Protein AF-T5KGH7-F1 (afdb_monomer)

Mean predicted aligned error: 10.12 Å

Organism: NCBI:txid1333857

pLDDT: mean 82.89, std 10.54, range [47.84, 97.0]

Foldseek 3Di:
DVVVVVVCCVPPCVVPVVVDDPDDDDDDVVQAAVPVPRDGNNHCVVVVVVVVCLVQLQSVLVVVLVVLLVVLLVVLVVVLVVVQVVCVVPAHSVRSLLVLLCVQQHDVLCVVCVPVSSCSSSVVSSVVSSVPPPDDPPSVCVNCVVVVPDDDDDDPVRQQVVLQVVWWFAADPVDHDFLLPAQFKFADDPPDDCVVLPDPDPVRVVCCQQVVWQQAPCVVQPPPKGKIKTFADDPNCSSHVPQDWTKIFIKIWGADDPPDDPSSGDTPDLWDWGGFYDLPPHTTIIITDLSRMDIDGPVSSRPTGTSIGTDDVVRVVVNVSNVCVVPPDPDDDDDDDD

Sequence (338 aa):
MTELQAYLEAKFFIDMPYTRPIAIVPLSKTNYINIGTGHQTAGNLLEDIRTHLSAHPAMSALVQWEAEVYGAASRVLADITSLAAELEATAPFPTLLKRLAVEAVGHANASEDPRTSVQAALLPLLQDHLQNTADASVGWERAFESAVEPAPALSKQQVGLLNTKLHVTKNDDTRPISPLAWGAVNELEMSLDWNEFGLVDEDEYREYVVAKNLKIEWAKYKGNVKIAQIRIGAACDYAQKTSGPVPYVLAALVPVRDGARPHELTPKSTGWISPEVDFGSGIVQLFVEPRFVRVRGETTAAAFKPIGRIKEQLLLELVSAVGHHSSRPGIVRFQATG

Structure (mmCIF, N/CA/C/O backbone):
data_AF-T5KGH7-F1
#
_entry.id   AF-T5KGH7-F1
#
loop_
_atom_site.group_PDB
_atom_site.id
_atom_site.type_symbol
_atom_site.label_atom_id
_atom_site.label_alt_id
_atom_site.label_comp_id
_atom_site.label_asym_id
_atom_site.label_entity_id
_atom_site.label_seq_id
_atom_site.pdbx_PDB_ins_code
_atom_site.Cartn_x
_atom_site.Cartn_y
_atom_site.Cartn_z
_atom_site.occupancy
_atom_site.B_iso_or_equiv
_atom_site.auth_seq_id
_atom_site.auth_comp_id
_atom_site.auth_asym_id
_atom_site.auth_atom_id
_atom_site.pdbx_PDB_model_num
ATOM 1 N N . MET A 1 1 ? -7.398 32.473 26.428 1.00 56.47 1 MET A N 1
ATOM 2 C CA . MET A 1 1 ? -6.898 31.525 25.401 1.00 56.47 1 MET A CA 1
ATOM 3 C C . MET A 1 1 ? -5.515 31.911 24.893 1.00 56.47 1 MET A C 1
ATOM 5 O O . MET A 1 1 ? -4.646 31.052 24.862 1.00 56.47 1 MET A O 1
ATOM 9 N N . THR A 1 2 ? -5.293 33.180 24.549 1.00 68.62 2 THR A N 1
ATOM 10 C CA . THR A 1 2 ? -4.046 33.691 23.957 1.00 68.62 2 THR A CA 1
ATOM 11 C C . THR A 1 2 ? -2.790 33.474 24.805 1.00 68.62 2 THR A C 1
ATOM 13 O O . THR A 1 2 ? -1.760 33.136 24.240 1.00 68.62 2 THR A O 1
ATOM 16 N N . GLU A 1 3 ? -2.852 33.587 26.136 1.00 80.50 3 GLU A N 1
ATOM 17 C CA . GLU A 1 3 ? -1.664 33.418 26.997 1.00 80.50 3 GLU A CA 1
ATOM 18 C C . GLU A 1 3 ? -1.167 31.969 27.095 1.00 80.50 3 GLU A C 1
ATOM 20 O O . GLU A 1 3 ? 0.032 31.731 26.990 1.00 80.50 3 GLU A O 1
ATOM 25 N N . LEU A 1 4 ? -2.070 30.990 27.247 1.00 80.44 4 LEU A N 1
ATOM 26 C CA . LEU A 1 4 ? -1.692 29.570 27.272 1.00 80.44 4 LEU A CA 1
ATOM 27 C C . LEU A 1 4 ? -1.110 29.143 25.925 1.00 80.44 4 LEU A C 1
ATOM 29 O O . LEU A 1 4 ? -0.091 28.462 25.881 1.00 80.44 4 LEU A O 1
ATOM 33 N N . GLN A 1 5 ? -1.748 29.562 24.833 1.00 82.69 5 GLN A N 1
ATOM 34 C CA . GLN A 1 5 ? -1.258 29.273 23.494 1.00 82.69 5 GLN A CA 1
ATOM 35 C C . GLN A 1 5 ? 0.106 29.933 23.262 1.00 82.69 5 GLN A C 1
ATOM 37 O O . GLN A 1 5 ? 1.045 29.243 22.902 1.00 82.69 5 GL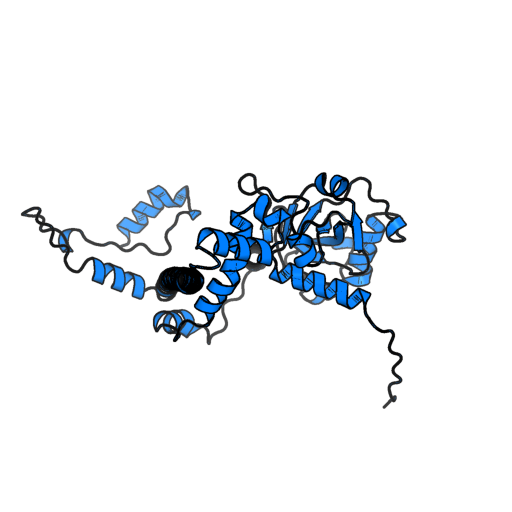N A O 1
ATOM 42 N N . ALA A 1 6 ? 0.268 31.221 23.580 1.00 83.62 6 ALA A N 1
ATOM 43 C CA . ALA A 1 6 ? 1.556 31.908 23.472 1.00 83.62 6 ALA A CA 1
ATOM 44 C C . ALA A 1 6 ? 2.654 31.247 24.325 1.00 83.62 6 ALA A C 1
ATOM 46 O O . ALA A 1 6 ? 3.793 31.131 23.877 1.00 83.62 6 ALA A O 1
ATOM 47 N N . TYR A 1 7 ? 2.313 30.779 25.529 1.00 84.94 7 TYR A N 1
ATOM 48 C CA . TYR A 1 7 ? 3.230 30.031 26.385 1.00 84.94 7 TYR A CA 1
ATOM 49 C C . TYR A 1 7 ? 3.659 28.706 25.745 1.00 84.94 7 TYR A C 1
ATOM 51 O O . TYR A 1 7 ? 4.854 28.415 25.701 1.00 84.94 7 TYR A O 1
ATOM 59 N N . LEU A 1 8 ? 2.710 27.913 25.237 1.00 84.44 8 LEU A N 1
ATOM 60 C CA . LEU A 1 8 ? 3.002 26.628 24.601 1.00 84.44 8 LEU A CA 1
ATOM 61 C C . LEU A 1 8 ? 3.806 26.806 23.305 1.00 84.44 8 LEU A C 1
ATOM 63 O O . LEU A 1 8 ? 4.778 26.083 23.088 1.00 84.44 8 LEU A O 1
ATOM 67 N N . GLU A 1 9 ? 3.480 27.818 22.502 1.00 83.50 9 GLU A N 1
ATOM 68 C CA . GLU A 1 9 ? 4.254 28.201 21.322 1.00 83.50 9 GLU A CA 1
ATOM 69 C C . GLU A 1 9 ? 5.699 28.539 21.693 1.00 83.50 9 GLU A C 1
ATOM 71 O O . GLU A 1 9 ? 6.624 27.951 21.139 1.00 83.50 9 GLU A O 1
ATOM 76 N N . ALA A 1 10 ? 5.900 29.429 22.668 1.00 83.56 10 ALA A N 1
ATOM 77 C CA . ALA A 1 10 ? 7.227 29.898 23.057 1.00 83.56 10 ALA A CA 1
ATOM 78 C C . ALA A 1 10 ? 8.086 28.832 23.758 1.00 83.56 10 ALA A C 1
ATOM 80 O O . ALA A 1 10 ? 9.308 28.964 23.793 1.00 83.56 10 ALA A O 1
ATOM 81 N N . LYS A 1 11 ? 7.466 27.815 24.371 1.00 81.00 11 LYS A N 1
ATOM 82 C CA . LYS A 1 11 ? 8.168 26.820 25.198 1.00 81.00 11 LYS A CA 1
ATOM 83 C C . LYS A 1 11 ? 8.307 25.442 24.568 1.00 81.00 11 LYS A C 1
ATOM 85 O O . LYS A 1 11 ? 9.233 24.735 24.949 1.00 81.00 11 LYS A O 1
ATOM 90 N N . PHE A 1 12 ? 7.408 25.047 23.670 1.00 78.31 12 PHE A N 1
ATOM 91 C CA . PHE A 1 12 ? 7.364 23.675 23.157 1.00 78.31 12 PHE A CA 1
ATOM 92 C C . PHE A 1 12 ? 7.371 23.603 21.631 1.00 78.31 12 PHE A C 1
ATOM 94 O O . PHE A 1 12 ? 8.114 22.804 21.065 1.00 78.31 12 PHE A O 1
ATOM 101 N N . PHE A 1 13 ? 6.569 24.423 20.947 1.00 83.19 13 PHE A N 1
ATOM 102 C CA . PHE A 1 13 ? 6.361 24.233 19.505 1.00 83.19 13 PHE A CA 1
ATOM 103 C C . PHE A 1 13 ? 7.411 24.903 18.612 1.00 83.19 13 PHE A C 1
ATOM 105 O O . PHE A 1 13 ? 7.474 24.564 17.433 1.00 83.19 13 PHE A O 1
ATOM 112 N N . ILE A 1 14 ? 8.250 25.800 19.145 1.00 80.88 14 ILE A N 1
ATOM 113 C CA . ILE A 1 14 ? 9.399 26.350 18.400 1.00 80.88 14 ILE A CA 1
ATOM 114 C C . ILE A 1 14 ? 10.387 25.238 18.027 1.00 80.88 14 ILE A C 1
ATOM 116 O O . ILE A 1 14 ? 10.771 25.128 16.865 1.00 80.88 14 ILE A O 1
ATOM 120 N N . ASP A 1 15 ? 10.752 24.390 18.990 1.00 79.69 15 ASP A N 1
ATOM 121 C CA . ASP A 1 15 ? 11.766 23.348 18.786 1.00 79.69 15 ASP A CA 1
ATOM 122 C C . ASP A 1 15 ? 11.172 22.060 18.195 1.00 79.69 15 ASP A C 1
ATOM 124 O O . ASP A 1 15 ? 11.866 21.287 17.535 1.00 79.69 15 ASP A O 1
ATOM 128 N N . MET A 1 16 ? 9.871 21.824 18.407 1.00 78.31 16 MET A N 1
ATOM 129 C CA . MET A 1 16 ? 9.162 20.634 17.928 1.00 78.31 16 MET A CA 1
ATOM 130 C C . MET A 1 16 ? 7.844 20.994 17.226 1.00 78.31 16 MET A C 1
ATOM 132 O O . MET A 1 16 ? 6.762 20.652 17.705 1.00 78.31 16 MET A O 1
ATOM 136 N N . PRO A 1 17 ? 7.888 21.645 16.053 1.00 75.38 17 PRO A N 1
ATOM 137 C CA . PRO A 1 17 ? 6.679 22.098 15.360 1.00 75.38 17 PRO A CA 1
ATOM 138 C C . PRO A 1 17 ? 5.733 20.951 14.961 1.00 75.38 17 PRO A C 1
ATOM 140 O O . PRO A 1 17 ? 4.529 21.156 14.827 1.00 75.38 17 PRO A O 1
ATOM 143 N N . TYR A 1 18 ? 6.251 19.729 14.811 1.00 77.06 18 TYR A N 1
ATOM 144 C CA . TYR A 1 18 ? 5.478 18.528 14.475 1.00 77.06 18 TYR A CA 1
ATOM 145 C C . TYR A 1 18 ? 4.667 17.950 15.647 1.00 77.06 18 TYR A C 1
ATOM 147 O O . TYR A 1 18 ? 3.835 17.076 15.421 1.00 77.06 18 TYR A O 1
ATOM 155 N N . THR A 1 19 ? 4.891 18.403 16.887 1.00 79.00 19 THR A N 1
ATOM 156 C CA . THR A 1 19 ? 4.093 17.986 18.058 1.00 79.00 19 THR A CA 1
ATOM 157 C C . THR A 1 19 ? 2.932 18.932 18.342 1.00 79.00 19 THR A C 1
ATOM 159 O O . THR A 1 19 ? 2.191 18.734 19.307 1.00 79.00 19 THR A O 1
ATOM 162 N N . ARG A 1 20 ? 2.759 19.965 17.510 1.00 82.50 20 ARG A N 1
ATOM 163 C CA . ARG A 1 20 ? 1.710 20.960 17.689 1.00 82.50 20 ARG A CA 1
ATOM 164 C C . ARG A 1 20 ? 0.325 20.294 17.623 1.00 82.50 20 ARG A C 1
ATOM 166 O O . ARG A 1 20 ? 0.004 19.669 16.611 1.00 82.50 20 ARG A O 1
ATOM 173 N N . PRO A 1 21 ? -0.508 20.430 18.668 1.00 79.62 21 PRO A N 1
ATOM 174 C CA . PRO A 1 21 ? -1.841 19.854 18.684 1.00 79.62 21 PRO A CA 1
ATOM 175 C C . PRO A 1 21 ? -2.760 20.593 17.709 1.00 79.62 21 PRO A C 1
ATOM 177 O O . PRO A 1 21 ? -2.612 21.791 17.466 1.00 79.62 21 PRO A O 1
ATOM 180 N N . ILE A 1 22 ? -3.752 19.869 17.194 1.00 76.75 22 ILE A N 1
ATOM 181 C CA . ILE A 1 22 ? -4.747 20.389 16.244 1.00 76.75 22 ILE A CA 1
ATOM 182 C C . ILE A 1 22 ? -5.616 21.480 16.895 1.00 76.75 22 ILE A C 1
ATOM 184 O O . ILE A 1 22 ? -6.006 22.438 16.230 1.00 76.75 22 ILE A O 1
ATOM 188 N N . ALA A 1 23 ? -5.878 21.367 18.201 1.00 77.88 23 ALA A N 1
ATOM 189 C CA . ALA A 1 23 ? -6.590 22.365 18.990 1.00 77.88 23 ALA A CA 1
ATOM 190 C C . ALA A 1 23 ? -6.045 22.425 20.426 1.00 77.88 23 ALA A C 1
ATOM 192 O O . ALA A 1 23 ? -5.652 21.406 20.996 1.00 77.88 23 ALA A O 1
ATOM 193 N N . ILE A 1 24 ? -6.046 23.623 21.019 1.00 82.06 24 ILE A N 1
ATOM 194 C CA . ILE A 1 24 ? -5.699 23.853 22.429 1.00 82.06 24 ILE A CA 1
ATOM 195 C C . ILE A 1 24 ? -6.937 24.407 23.119 1.00 82.06 24 ILE A C 1
ATOM 197 O O . ILE A 1 24 ? -7.367 25.526 22.839 1.00 82.06 24 ILE A O 1
ATOM 201 N N . VAL A 1 25 ? -7.493 23.625 24.038 1.00 80.31 25 VAL A N 1
ATOM 202 C CA . VAL A 1 25 ? -8.725 23.972 24.745 1.00 80.31 25 VAL A CA 1
ATOM 203 C C . VAL A 1 25 ? -8.440 24.053 26.246 1.00 80.31 25 VAL A C 1
ATOM 205 O O . VAL A 1 25 ? -8.116 23.036 26.860 1.00 80.31 25 VAL A O 1
ATOM 208 N N . PRO A 1 26 ? -8.525 25.245 26.863 1.00 81.94 26 PRO A N 1
ATOM 209 C CA . PRO A 1 26 ? -8.328 25.382 28.298 1.00 81.94 26 PRO A CA 1
ATOM 210 C C . PRO A 1 26 ? -9.594 24.974 29.062 1.00 81.94 26 PRO A C 1
ATOM 212 O O . PRO A 1 26 ? -10.645 25.588 28.899 1.00 81.94 26 PRO A O 1
ATOM 215 N N . LEU A 1 27 ? -9.466 23.991 29.953 1.00 83.25 27 LEU A N 1
ATOM 216 C CA . LEU A 1 27 ? -10.501 23.617 30.920 1.00 83.25 27 LEU A CA 1
ATOM 217 C C . LEU A 1 27 ? -10.096 24.112 32.313 1.00 83.25 27 LEU A C 1
ATOM 219 O O . LEU A 1 27 ? -9.030 23.757 32.823 1.00 83.25 27 LEU A O 1
ATOM 223 N N . SER A 1 28 ? -10.921 24.959 32.935 1.00 82.69 28 SER A N 1
ATOM 224 C CA . SER A 1 28 ? -10.596 25.526 34.248 1.00 82.69 28 SER A CA 1
ATOM 225 C C . SER A 1 28 ? -10.829 24.510 35.361 1.00 82.69 28 SER A C 1
ATOM 227 O O . SER A 1 28 ? -11.947 24.041 35.558 1.00 82.69 28 SER A O 1
ATOM 229 N N . LYS A 1 29 ? -9.799 24.235 36.172 1.00 78.44 29 LYS A N 1
ATOM 230 C CA . LYS A 1 29 ? -9.908 23.346 37.346 1.00 78.44 29 LYS A CA 1
ATOM 231 C C . LYS A 1 29 ? -10.979 23.802 38.341 1.00 78.44 29 LYS A C 1
ATOM 233 O O . LYS A 1 29 ? -11.557 22.967 39.028 1.00 78.44 29 LYS A O 1
ATOM 238 N N . THR A 1 30 ? -11.269 25.103 38.388 1.00 79.50 30 THR A N 1
ATOM 239 C CA . THR A 1 30 ? -12.301 25.697 39.254 1.00 79.50 30 THR A CA 1
ATOM 240 C C . THR A 1 30 ? -13.707 25.175 38.959 1.00 79.50 30 THR A C 1
ATOM 242 O O . THR A 1 30 ? -14.570 25.253 39.824 1.00 79.50 30 THR A O 1
ATOM 245 N N . ASN A 1 31 ? -13.933 24.640 37.755 1.00 77.69 31 ASN A N 1
ATOM 246 C CA . ASN A 1 31 ? -15.229 24.120 37.321 1.00 77.69 31 ASN A CA 1
ATOM 247 C C . ASN A 1 31 ? -15.461 22.666 37.767 1.00 77.69 31 ASN A C 1
ATOM 249 O O . ASN A 1 31 ? -16.585 22.180 37.697 1.00 77.69 31 ASN A O 1
ATOM 253 N N . TYR A 1 32 ? -14.411 21.973 38.225 1.00 81.00 32 TYR A N 1
ATOM 254 C CA . TYR A 1 32 ? -14.445 20.531 38.520 1.00 81.00 32 TYR A CA 1
ATOM 255 C C . TYR A 1 32 ? -13.905 20.186 39.915 1.00 81.00 32 TYR A C 1
ATOM 257 O O . TYR A 1 32 ? -14.057 19.070 40.404 1.00 81.00 32 TYR A O 1
ATOM 265 N N . ILE A 1 33 ? -13.253 21.136 40.583 1.00 77.62 33 ILE A N 1
ATOM 266 C CA . ILE A 1 33 ? -12.712 20.950 41.926 1.00 77.62 33 ILE A CA 1
ATOM 267 C C . ILE A 1 33 ? -13.176 22.115 42.782 1.00 77.62 33 ILE A C 1
ATOM 269 O O . ILE A 1 33 ? -12.928 23.279 42.459 1.00 77.62 33 ILE A O 1
ATOM 273 N N . ASN A 1 34 ? -13.802 21.803 43.914 1.00 73.56 34 ASN A N 1
ATOM 274 C CA . ASN A 1 34 ? -14.082 22.815 44.915 1.00 73.56 34 ASN A CA 1
ATOM 275 C C . ASN A 1 34 ? -12.762 23.213 45.598 1.00 73.56 34 ASN A C 1
ATOM 277 O O . ASN A 1 34 ? -12.230 22.488 46.438 1.00 73.56 34 ASN A O 1
ATOM 281 N N . ILE A 1 35 ? -12.230 24.376 45.226 1.00 71.56 35 ILE A N 1
ATOM 282 C CA . ILE A 1 35 ? -10.899 24.858 45.637 1.00 71.56 35 ILE A CA 1
ATOM 283 C C . ILE A 1 35 ? -10.804 25.066 47.160 1.00 71.56 35 ILE A C 1
ATOM 285 O O . ILE A 1 35 ? -9.722 24.950 47.726 1.00 71.56 35 ILE A O 1
ATOM 289 N N . GLY A 1 36 ? -11.928 25.339 47.833 1.00 71.69 36 GLY A N 1
ATOM 290 C CA . GLY A 1 36 ? -11.969 25.572 49.281 1.00 71.69 36 GLY A CA 1
ATOM 291 C C . GLY A 1 36 ? -11.997 24.298 50.130 1.00 71.69 36 GLY A C 1
ATOM 292 O O . GLY A 1 36 ? -11.613 24.337 51.293 1.00 71.69 36 GLY A O 1
ATOM 293 N N . THR A 1 37 ? -12.439 23.171 49.568 1.00 73.19 37 THR A N 1
ATOM 294 C CA . THR A 1 37 ? -12.609 21.900 50.306 1.00 73.19 37 THR A CA 1
ATOM 295 C C . THR A 1 37 ? -11.778 20.750 49.738 1.00 73.19 37 THR A C 1
ATOM 297 O O . THR A 1 37 ? -11.695 19.692 50.355 1.00 73.19 37 THR A O 1
ATOM 300 N N . GLY A 1 38 ? -11.180 20.923 48.553 1.00 68.19 38 GLY A N 1
ATOM 301 C CA . GLY A 1 38 ? -10.458 19.873 47.830 1.00 68.19 38 GLY A CA 1
ATOM 302 C C . GLY A 1 38 ? -11.356 18.747 47.308 1.00 68.19 38 GLY A C 1
ATOM 303 O O . GLY A 1 38 ? -10.851 17.788 46.724 1.00 68.19 38 GLY A O 1
ATOM 304 N N . HIS A 1 39 ? -12.676 18.842 47.504 1.00 72.69 39 HIS A N 1
ATOM 305 C CA . HIS A 1 39 ? -13.620 17.832 47.050 1.00 72.69 39 HIS A CA 1
ATOM 306 C C . HIS A 1 39 ? -13.735 17.872 45.524 1.00 72.69 39 HIS A C 1
ATOM 308 O O . HIS A 1 39 ? -14.021 18.917 44.929 1.00 72.69 39 HIS A O 1
ATOM 31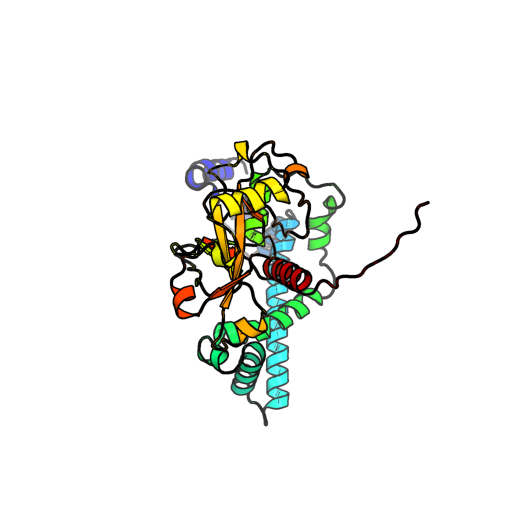4 N N . GLN A 1 40 ? -13.489 16.722 44.896 1.00 67.81 40 GLN A N 1
ATOM 315 C CA . GLN A 1 40 ? -13.665 16.542 43.462 1.00 67.81 40 GLN A CA 1
ATOM 316 C C . G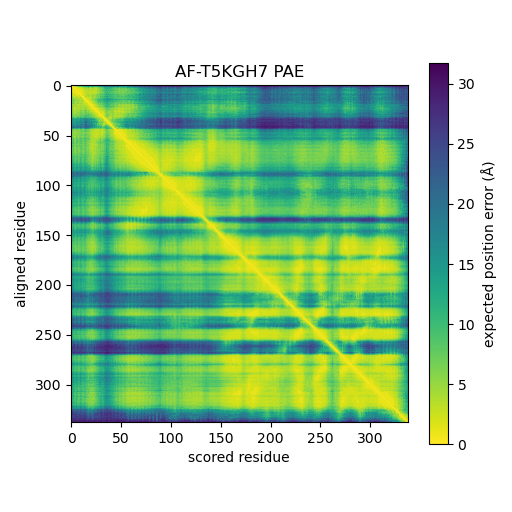LN A 1 40 ? -15.142 16.300 43.186 1.00 67.81 40 GLN A C 1
ATOM 318 O O . GLN A 1 40 ? -15.705 15.280 43.578 1.00 67.81 40 GLN A O 1
ATOM 323 N N . THR A 1 41 ? -15.769 17.221 42.476 1.00 64.06 41 THR A N 1
ATOM 324 C CA . THR A 1 41 ? -17.002 16.921 41.762 1.00 64.06 41 THR A CA 1
ATOM 325 C C . THR A 1 41 ? -16.561 16.556 40.359 1.00 64.06 41 THR A C 1
ATOM 327 O O . THR A 1 41 ? -16.162 17.446 39.615 1.00 64.06 41 THR A O 1
ATOM 330 N N . ALA A 1 42 ? -16.624 15.278 39.967 1.00 58.75 42 ALA A N 1
ATOM 331 C CA . ALA A 1 42 ? -16.347 14.886 38.576 1.00 58.75 42 ALA A CA 1
ATOM 332 C C . ALA A 1 42 ? -17.124 15.762 37.563 1.00 58.75 42 ALA A C 1
ATOM 334 O O . ALA A 1 42 ? -16.668 15.948 36.435 1.00 58.75 42 ALA A O 1
ATOM 335 N N . GLY A 1 43 ? -18.230 16.376 38.016 1.00 63.81 43 GLY A N 1
ATOM 336 C CA . GLY A 1 43 ? -18.902 17.484 37.352 1.00 63.81 43 GLY A CA 1
ATOM 337 C C . GLY A 1 43 ? -19.323 17.100 35.941 1.00 63.81 43 GLY A C 1
ATOM 338 O O . GLY A 1 43 ? -19.468 15.921 35.625 1.00 63.81 43 GLY A O 1
ATOM 339 N N . ASN A 1 44 ? -19.448 18.102 35.079 1.00 73.44 44 ASN A N 1
ATOM 340 C CA . ASN A 1 44 ? -19.729 17.908 33.659 1.00 73.44 44 ASN A CA 1
ATOM 341 C C . ASN A 1 44 ? -18.436 17.796 32.828 1.00 73.44 44 ASN A C 1
ATOM 343 O O . ASN A 1 44 ? -18.465 18.043 31.632 1.00 73.44 44 ASN A O 1
ATOM 347 N N . LEU A 1 45 ? -17.287 17.408 33.411 1.00 81.94 45 LEU A N 1
ATOM 348 C CA . LEU A 1 45 ? -15.998 17.384 32.693 1.00 81.94 45 LEU A CA 1
ATOM 349 C C . LEU A 1 45 ? -16.054 16.538 31.414 1.00 81.94 45 LEU A C 1
ATOM 351 O O . LEU A 1 45 ? -15.551 16.944 30.370 1.00 81.94 45 LEU A O 1
ATOM 355 N N . LEU A 1 46 ? -16.682 15.363 31.490 1.00 81.56 46 LEU A N 1
ATOM 356 C CA . LEU A 1 46 ? -16.858 14.489 30.331 1.00 81.56 46 LEU A CA 1
ATOM 357 C C . LEU A 1 46 ? -17.721 15.152 29.248 1.00 81.56 46 LEU A C 1
ATOM 359 O O . LEU A 1 46 ? -17.458 14.989 28.058 1.00 81.56 46 LEU A O 1
ATOM 363 N N . GLU A 1 47 ? -18.747 15.890 29.656 1.00 83.31 47 GLU A N 1
ATOM 364 C CA . GLU A 1 47 ? -19.655 16.602 28.761 1.00 83.31 47 GLU A CA 1
ATOM 365 C C . GLU A 1 47 ? -18.983 17.829 28.135 1.00 83.31 47 GLU A C 1
ATOM 367 O O . GLU A 1 47 ? -19.118 18.044 26.933 1.00 83.31 47 GLU A O 1
ATOM 372 N N . ASP A 1 48 ? -18.161 18.556 28.890 1.00 85.12 48 ASP A N 1
ATOM 373 C CA . ASP A 1 48 ? -17.354 19.666 28.383 1.00 85.12 48 ASP A CA 1
ATOM 374 C C . ASP A 1 48 ? -16.313 19.169 27.368 1.00 85.12 48 ASP A C 1
ATOM 376 O O . ASP A 1 48 ? -16.176 19.743 26.287 1.00 85.12 48 ASP A O 1
ATOM 380 N N . ILE A 1 49 ? -15.631 18.049 27.647 1.00 84.44 49 ILE A N 1
ATOM 381 C CA . ILE A 1 49 ? -14.711 17.409 26.690 1.00 84.44 49 ILE A CA 1
ATOM 382 C C . ILE A 1 49 ? -15.457 17.012 25.411 1.00 84.44 49 ILE A C 1
ATOM 384 O O . ILE A 1 49 ? -14.999 17.328 24.313 1.00 84.44 49 ILE A O 1
ATOM 388 N N . ARG A 1 50 ? -16.619 16.355 25.530 1.00 81.81 50 ARG A N 1
ATOM 389 C CA . ARG A 1 50 ? -17.449 15.976 24.372 1.00 81.81 50 ARG A CA 1
ATOM 390 C C . ARG A 1 50 ? -17.910 17.194 23.580 1.00 81.81 50 ARG A C 1
ATOM 392 O O . ARG A 1 50 ? -17.846 17.173 22.355 1.00 81.81 50 ARG A O 1
ATOM 399 N N . THR A 1 51 ? -18.306 18.261 24.267 1.00 84.38 51 THR A N 1
ATOM 400 C CA . THR A 1 51 ? -18.718 19.524 23.650 1.00 84.38 51 THR A CA 1
ATOM 401 C C . THR A 1 51 ? -17.571 20.115 22.838 1.00 84.38 51 THR A C 1
ATOM 403 O O . THR A 1 51 ? -17.742 20.418 21.658 1.00 84.38 51 THR A O 1
ATOM 406 N N . HIS A 1 52 ? -16.370 20.188 23.413 1.00 84.50 52 HIS A N 1
ATOM 407 C CA . HIS A 1 52 ? -15.194 20.694 22.710 1.00 84.50 52 HIS A CA 1
ATOM 408 C C . HIS A 1 52 ? -14.746 19.809 21.543 1.00 84.50 52 HIS A C 1
ATOM 410 O O . HIS A 1 52 ? -14.368 20.339 20.501 1.00 84.50 52 HIS A O 1
ATOM 416 N N . LEU A 1 53 ? -14.832 18.482 21.667 1.00 80.31 53 LEU A N 1
ATOM 417 C CA . LEU A 1 53 ? -14.571 17.571 20.547 1.00 80.31 53 LEU A CA 1
ATOM 418 C C . LEU A 1 53 ? -15.595 17.765 19.422 1.00 80.31 53 LEU A C 1
ATOM 420 O O . LEU A 1 53 ? -15.216 17.865 18.258 1.00 80.31 53 LEU A O 1
ATOM 424 N N . SER A 1 54 ? -16.878 17.906 19.764 1.00 79.06 54 SER A N 1
ATOM 425 C CA . SER A 1 54 ? -17.958 18.123 18.793 1.00 79.06 54 SER A CA 1
ATOM 426 C C . SER A 1 54 ? -17.883 19.480 18.079 1.00 79.06 54 SER A C 1
ATOM 428 O O . SER A 1 54 ? -18.417 19.626 16.980 1.00 79.06 54 SER A O 1
ATOM 430 N N . ALA A 1 55 ? -17.184 20.461 18.665 1.00 83.19 55 ALA A N 1
ATOM 431 C CA . ALA A 1 55 ? -16.888 21.744 18.027 1.00 83.19 55 ALA A CA 1
ATOM 432 C C . ALA A 1 55 ? -15.871 21.620 16.875 1.00 83.19 55 ALA A C 1
ATOM 434 O O . ALA A 1 55 ? -15.738 22.543 16.073 1.00 83.19 55 ALA A O 1
ATOM 435 N N . HIS A 1 56 ? -15.184 20.478 16.760 1.00 85.19 56 HIS A N 1
ATOM 436 C CA . HIS A 1 56 ? -14.293 20.142 15.653 1.00 85.19 56 HIS A CA 1
ATOM 437 C C . HIS A 1 56 ? -14.818 18.900 14.914 1.00 85.19 56 HIS A C 1
ATOM 439 O O . HIS A 1 56 ? -14.341 17.791 15.171 1.00 85.19 56 HIS A O 1
ATOM 445 N N . PRO A 1 57 ? -15.770 19.058 13.972 1.00 84.06 57 PRO A N 1
ATOM 446 C CA . PRO A 1 57 ? -16.471 17.937 13.343 1.00 84.06 57 PRO A CA 1
ATOM 447 C C . PRO A 1 57 ? -15.545 16.872 12.744 1.00 84.06 57 PRO A C 1
ATOM 449 O O . PRO A 1 57 ? -15.731 15.690 13.009 1.00 84.06 57 PRO A O 1
ATOM 452 N N . ALA A 1 58 ? -14.486 17.276 12.033 1.00 84.38 58 ALA A N 1
ATOM 453 C CA . ALA A 1 58 ? -13.510 16.345 11.459 1.00 84.38 58 ALA A CA 1
ATOM 454 C C . ALA A 1 58 ? -12.761 15.519 12.523 1.00 84.38 58 ALA A C 1
ATOM 456 O O . ALA A 1 58 ? -12.560 14.322 12.347 1.00 84.38 58 ALA A O 1
ATOM 457 N N . MET A 1 59 ? -12.385 16.130 13.652 1.00 84.25 59 MET A N 1
ATOM 458 C CA . MET A 1 59 ? -11.758 15.398 14.759 1.00 84.25 59 MET A CA 1
ATOM 459 C C . MET A 1 59 ? -12.749 14.458 15.437 1.00 84.25 59 MET A C 1
ATOM 461 O O . MET A 1 59 ? -12.403 13.319 15.735 1.00 84.25 59 MET A O 1
ATOM 465 N N . SER A 1 60 ? -13.985 14.917 15.644 1.00 84.25 60 SER A N 1
ATOM 466 C CA . SER A 1 60 ? -15.054 14.079 16.184 1.00 84.25 60 SER A CA 1
ATOM 467 C C . SER A 1 60 ? -15.315 12.864 15.289 1.00 84.25 60 SER A C 1
ATOM 469 O O . SER A 1 60 ? -15.466 11.765 15.811 1.00 84.25 60 SER A O 1
ATOM 471 N N . ALA A 1 61 ? -15.318 13.040 13.964 1.00 86.69 61 ALA A N 1
ATOM 472 C CA . ALA A 1 61 ? -15.476 11.954 13.002 1.00 86.69 61 ALA A CA 1
ATOM 473 C C . ALA A 1 61 ? -14.308 10.955 13.053 1.00 86.69 61 ALA A C 1
ATOM 475 O O . ALA A 1 61 ? -14.539 9.754 13.017 1.00 86.69 61 ALA A O 1
ATOM 476 N N . LEU A 1 62 ? -13.061 11.413 13.222 1.00 88.06 62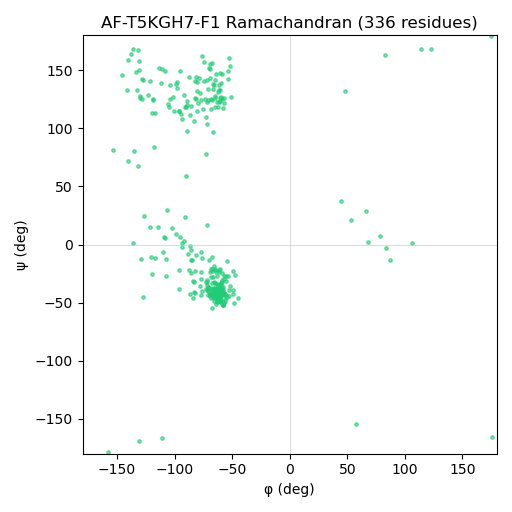 LEU A N 1
ATOM 477 C CA . LEU A 1 62 ? -11.902 10.517 13.354 1.00 88.06 62 LEU A CA 1
ATOM 478 C C . LEU A 1 62 ? -11.888 9.724 14.671 1.00 88.06 62 LEU A C 1
ATOM 480 O O . LEU A 1 62 ? -11.518 8.553 14.673 1.00 88.06 62 LEU A O 1
ATOM 484 N N . VAL A 1 63 ? -12.304 10.328 15.787 1.00 85.62 63 VAL A N 1
ATOM 485 C CA . VAL A 1 63 ? -12.470 9.600 17.062 1.00 85.62 63 VAL A CA 1
ATOM 486 C C . VAL A 1 63 ? -13.609 8.586 16.951 1.00 85.62 63 VAL A C 1
ATOM 488 O O . VAL A 1 63 ? -13.510 7.463 17.441 1.00 85.62 63 VAL A O 1
ATOM 491 N N . GLN A 1 64 ? -14.687 8.966 16.269 1.00 85.75 64 GLN A N 1
ATOM 492 C CA . GLN A 1 64 ? -15.797 8.068 15.991 1.00 85.75 64 GLN A CA 1
ATOM 493 C C . GLN A 1 64 ? -15.364 6.900 15.088 1.00 85.75 64 GLN A C 1
ATOM 495 O O . GLN A 1 64 ? -15.703 5.759 15.382 1.00 85.75 64 GLN A O 1
ATOM 500 N N . TRP A 1 65 ? -14.539 7.156 14.069 1.00 88.81 65 TRP A N 1
ATOM 501 C CA . TRP A 1 65 ? -13.929 6.123 13.230 1.00 88.81 65 TRP A CA 1
ATOM 502 C C . TRP A 1 65 ? -13.112 5.118 14.052 1.00 88.81 65 TRP A C 1
ATOM 504 O O . TRP A 1 65 ? -13.219 3.914 13.844 1.00 88.81 65 TRP A O 1
ATOM 514 N N . GLU A 1 66 ? -12.320 5.585 15.020 1.00 90.94 66 GLU A N 1
ATOM 515 C CA . GLU A 1 66 ? -11.569 4.700 15.920 1.00 90.94 66 GLU A CA 1
ATOM 516 C C . GLU A 1 66 ? -12.508 3.784 16.726 1.00 90.94 66 GLU A C 1
ATOM 518 O O . GLU A 1 66 ? -12.278 2.573 16.816 1.00 90.94 66 GLU A O 1
ATOM 523 N N . ALA A 1 67 ? -13.602 4.336 17.260 1.00 88.75 67 ALA A N 1
ATOM 524 C CA . ALA A 1 67 ? -14.619 3.560 17.966 1.00 88.75 67 ALA A CA 1
ATOM 525 C C . ALA A 1 67 ? -15.334 2.554 17.042 1.00 88.75 67 ALA A C 1
ATOM 527 O O . ALA A 1 67 ? -15.605 1.423 17.452 1.00 88.75 67 ALA A O 1
ATOM 528 N N . GLU A 1 68 ? -15.598 2.931 15.790 1.00 89.69 68 GLU A N 1
ATOM 529 C CA . GLU A 1 68 ? -16.178 2.060 14.762 1.00 89.69 68 GLU A CA 1
ATOM 530 C C . GLU A 1 68 ? -15.237 0.902 14.409 1.00 89.69 68 GLU A C 1
ATOM 532 O O . GLU A 1 68 ? -15.680 -0.246 14.368 1.00 89.69 68 GLU A O 1
ATOM 537 N N . VAL A 1 69 ? -13.934 1.162 14.252 1.00 93.00 69 VAL A N 1
ATOM 538 C CA . VAL A 1 69 ? -12.906 0.125 14.047 1.00 93.00 69 VAL A CA 1
ATOM 539 C C . VAL A 1 69 ? -12.853 -0.838 15.228 1.00 93.00 69 VAL A C 1
ATOM 541 O O . VAL A 1 69 ? -12.815 -2.053 15.025 1.00 93.00 69 VAL A O 1
ATOM 544 N N . TYR A 1 70 ? -12.903 -0.331 16.461 1.00 93.19 70 TYR A N 1
ATOM 545 C CA . TYR A 1 70 ? -12.955 -1.177 17.654 1.00 93.19 70 TYR A CA 1
ATOM 546 C C . TYR A 1 70 ? -14.231 -2.034 17.702 1.00 93.19 70 TYR A C 1
ATOM 548 O O . TYR A 1 70 ? -14.175 -3.231 18.001 1.00 93.19 70 TYR A O 1
ATOM 556 N N . GLY A 1 71 ? -15.383 -1.444 17.375 1.00 92.19 71 GLY A N 1
ATOM 557 C CA . GLY A 1 71 ? -16.659 -2.151 17.295 1.00 92.19 71 GLY A CA 1
ATOM 558 C C . GLY A 1 71 ? -16.655 -3.240 16.221 1.00 92.19 71 GLY A C 1
ATOM 559 O O . GLY A 1 71 ? -17.071 -4.366 16.490 1.00 92.19 71 GLY A O 1
ATOM 560 N N . ALA A 1 72 ? -16.123 -2.942 15.035 1.00 93.62 72 ALA A N 1
ATOM 561 C CA . ALA A 1 72 ? -15.972 -3.901 13.947 1.00 93.62 72 ALA A CA 1
ATOM 562 C C . ALA A 1 72 ? -15.033 -5.052 14.335 1.00 93.62 72 ALA A C 1
ATOM 564 O O . ALA A 1 72 ? -15.384 -6.215 14.159 1.00 93.62 72 ALA A O 1
ATOM 565 N N . ALA A 1 73 ? -13.889 -4.754 14.956 1.00 94.56 73 ALA A N 1
ATOM 566 C CA . ALA A 1 73 ? -12.985 -5.779 15.473 1.00 94.56 73 ALA A CA 1
ATOM 567 C C . ALA A 1 73 ? -13.659 -6.659 16.540 1.00 94.56 73 ALA A C 1
ATOM 569 O O . ALA A 1 73 ? -13.491 -7.877 16.536 1.00 94.56 73 ALA A O 1
ATOM 570 N N . SER A 1 74 ? -14.467 -6.062 17.422 1.00 94.44 74 SER A N 1
ATOM 571 C CA . SER A 1 74 ? -15.231 -6.802 18.433 1.00 94.44 74 SER A CA 1
ATOM 572 C C . SER A 1 74 ? -16.256 -7.747 17.800 1.00 94.44 74 SER A C 1
ATOM 574 O O . SER A 1 74 ? -16.401 -8.877 18.264 1.00 94.44 74 SER A O 1
ATOM 576 N N . ARG A 1 75 ? -16.921 -7.329 16.715 1.00 94.38 75 ARG A N 1
ATOM 577 C CA . ARG A 1 75 ? -17.842 -8.187 15.952 1.00 94.38 75 ARG A CA 1
ATOM 578 C C . ARG A 1 75 ? -17.121 -9.339 15.256 1.00 94.38 75 ARG A C 1
ATOM 580 O O . ARG A 1 75 ? -17.556 -10.471 15.405 1.00 94.38 75 ARG A O 1
ATOM 587 N N . VAL A 1 76 ? -15.966 -9.091 14.630 1.00 94.69 76 VAL A N 1
ATOM 588 C CA . VAL A 1 76 ? -15.120 -10.165 14.067 1.00 94.69 76 VAL A CA 1
ATOM 589 C C . VAL A 1 76 ? -14.782 -11.217 15.130 1.00 94.69 76 VAL A C 1
ATOM 591 O O . VAL A 1 76 ? -14.880 -12.416 14.878 1.00 94.69 76 VAL A O 1
ATOM 594 N N . LEU A 1 77 ? -14.404 -10.792 16.340 1.00 93.25 77 LEU A N 1
ATOM 595 C CA . LEU A 1 77 ? -14.110 -11.721 17.436 1.00 93.25 77 LEU A CA 1
ATOM 596 C C . LEU A 1 77 ? -15.357 -12.477 17.920 1.00 93.25 77 LEU A C 1
ATOM 598 O O . LEU A 1 77 ? -15.262 -13.662 18.245 1.00 93.25 77 LEU A O 1
ATOM 602 N N . ALA A 1 78 ? -16.519 -11.823 17.962 1.00 92.75 78 ALA A N 1
ATOM 603 C CA . ALA A 1 78 ? -17.780 -12.469 18.314 1.00 92.75 78 ALA A CA 1
ATOM 604 C C . ALA A 1 78 ? -18.178 -13.534 17.278 1.00 92.75 78 ALA A C 1
ATOM 606 O O . ALA A 1 78 ? -18.502 -14.654 17.664 1.00 92.75 78 ALA A O 1
ATOM 607 N N . ASP A 1 79 ? -18.053 -13.238 15.983 1.00 91.69 79 ASP A N 1
ATOM 608 C CA . ASP A 1 79 ? -18.364 -14.185 14.905 1.00 91.69 79 ASP A CA 1
ATOM 609 C C . ASP A 1 79 ? -17.478 -15.432 14.987 1.00 91.69 79 ASP A C 1
ATOM 611 O O . ASP A 1 79 ? -17.958 -16.562 14.909 1.00 91.69 79 ASP A O 1
ATOM 615 N N . ILE A 1 80 ? -16.173 -15.248 15.216 1.00 91.69 80 ILE A N 1
ATOM 616 C CA . ILE A 1 80 ? -15.224 -16.366 15.309 1.00 91.69 80 ILE A CA 1
ATOM 617 C C . ILE A 1 80 ? -15.449 -17.187 16.578 1.00 91.69 80 ILE A C 1
ATOM 619 O O . ILE A 1 80 ? -15.319 -18.410 16.541 1.00 91.69 80 ILE A O 1
ATOM 623 N N . THR A 1 81 ? -15.771 -16.551 17.706 1.00 90.38 81 THR A N 1
ATOM 624 C CA . THR A 1 81 ? -16.058 -17.289 18.946 1.00 90.38 81 THR A CA 1
ATOM 625 C C . THR A 1 81 ? -17.391 -18.030 18.863 1.00 90.38 81 THR A C 1
ATOM 627 O O . THR A 1 81 ? -17.448 -19.179 19.297 1.00 90.38 81 THR A O 1
ATOM 630 N N . SER A 1 82 ? -18.414 -17.446 18.226 1.00 91.00 82 SER A N 1
ATOM 631 C CA . SER A 1 82 ? -19.677 -18.128 17.903 1.00 91.00 82 SER A CA 1
ATOM 632 C C . SER A 1 82 ? -19.428 -19.347 17.016 1.00 91.00 82 SER A C 1
ATOM 634 O O . SER A 1 82 ? -19.814 -20.460 17.368 1.00 91.00 82 SER A O 1
ATOM 636 N N . LEU A 1 83 ? -18.681 -19.170 15.922 1.00 89.50 83 LEU A N 1
ATOM 637 C CA . LEU A 1 83 ? -18.334 -20.258 15.011 1.00 89.50 83 LEU A CA 1
ATOM 638 C C . LEU A 1 83 ? -17.533 -21.364 15.713 1.00 89.50 83 LEU A C 1
ATOM 640 O O . LEU A 1 83 ? -17.753 -22.547 15.467 1.00 89.50 83 LEU A O 1
ATOM 644 N N . ALA A 1 84 ? -16.612 -21.007 16.608 1.00 89.12 84 ALA A N 1
ATOM 645 C CA . ALA A 1 84 ? -15.850 -21.990 17.372 1.00 89.12 84 ALA A CA 1
ATOM 646 C C . ALA A 1 84 ? -16.710 -22.772 18.371 1.00 89.12 84 ALA A C 1
ATOM 648 O O . ALA A 1 84 ? -16.424 -23.946 18.591 1.00 89.12 84 ALA A O 1
ATOM 649 N N . ALA A 1 85 ? -17.737 -22.151 18.958 1.00 88.94 85 ALA A N 1
ATOM 650 C CA . ALA A 1 85 ? -18.693 -22.833 19.826 1.00 88.94 85 ALA A CA 1
ATOM 651 C C . ALA A 1 85 ? -19.576 -23.804 19.024 1.00 88.94 85 ALA A C 1
ATOM 653 O O . ALA A 1 85 ? -19.767 -24.950 19.424 1.00 88.94 85 ALA A O 1
ATOM 654 N N . GLU A 1 86 ? -20.051 -23.389 17.847 1.00 90.12 86 GLU A N 1
ATOM 655 C CA . GLU A 1 86 ? -20.816 -24.252 16.935 1.00 90.12 86 GLU A CA 1
ATOM 656 C C . GLU A 1 86 ? -19.994 -25.448 16.437 1.00 90.12 86 GLU A C 1
ATOM 658 O O . GLU A 1 86 ? -20.504 -26.561 16.298 1.00 90.12 86 GLU A O 1
ATOM 663 N N . LEU A 1 87 ? -18.701 -25.230 16.192 1.00 89.06 87 LEU A N 1
ATOM 664 C CA . LEU A 1 87 ? -17.785 -26.246 15.692 1.00 89.06 87 LEU A CA 1
ATOM 665 C C . LEU A 1 87 ? -16.996 -26.955 16.795 1.00 89.06 87 LEU A C 1
ATOM 667 O O . LEU A 1 87 ? -16.131 -27.755 16.450 1.00 89.06 87 LEU A O 1
ATOM 671 N N . GLU A 1 88 ? -17.263 -26.729 18.085 1.00 81.62 88 GLU A N 1
ATOM 672 C CA . GLU A 1 88 ? -16.370 -27.122 19.191 1.00 81.62 88 GLU A CA 1
ATOM 673 C C . GLU A 1 88 ? -15.969 -28.608 19.151 1.00 81.62 88 GLU A C 1
ATOM 675 O O . GLU A 1 88 ? -14.799 -28.951 19.332 1.00 81.62 88 GLU A O 1
ATOM 680 N N . ALA A 1 89 ? -16.910 -29.488 18.797 1.00 75.38 89 ALA A N 1
ATOM 681 C CA . ALA A 1 89 ? -16.674 -30.926 18.663 1.00 75.38 89 ALA A CA 1
ATOM 682 C C . ALA A 1 89 ? -15.742 -31.317 17.492 1.00 75.38 89 ALA A C 1
ATOM 684 O O . ALA A 1 89 ? -15.160 -32.400 17.502 1.00 75.38 89 ALA A O 1
ATOM 685 N N . THR A 1 90 ? -15.604 -30.468 16.470 1.00 75.44 90 THR A N 1
ATOM 686 C CA . THR A 1 90 ? -14.897 -30.767 15.204 1.00 75.44 90 THR A CA 1
ATOM 687 C C . THR A 1 90 ? -13.711 -29.842 14.910 1.00 75.44 90 THR A C 1
ATOM 689 O O . THR A 1 90 ? -12.779 -30.231 14.200 1.00 75.44 90 THR A O 1
ATOM 692 N N . ALA A 1 91 ? -13.717 -28.628 15.456 1.00 79.19 91 ALA A N 1
ATOM 693 C CA . ALA A 1 91 ? -12.672 -27.627 15.324 1.00 79.19 91 ALA A CA 1
ATOM 694 C C . ALA A 1 91 ? -12.679 -26.689 16.549 1.00 79.19 91 ALA A C 1
ATOM 696 O O . ALA A 1 91 ? -13.185 -25.570 16.462 1.00 79.19 91 ALA A O 1
ATOM 697 N N . PRO A 1 92 ? -12.066 -27.104 17.676 1.00 84.44 92 PRO A N 1
ATOM 698 C CA . PRO A 1 92 ? -11.849 -26.225 18.825 1.00 84.44 92 PRO A CA 1
ATOM 699 C C . PRO A 1 92 ? -11.171 -24.915 18.408 1.00 84.44 92 PRO A C 1
ATOM 701 O O . PRO A 1 92 ? -10.401 -24.904 17.445 1.00 84.44 92 PRO A O 1
ATOM 704 N N . PHE A 1 93 ? -11.375 -23.834 19.163 1.00 86.38 93 PHE A N 1
ATOM 705 C CA . PHE A 1 93 ? -10.926 -22.480 18.797 1.00 86.38 93 PHE A CA 1
ATOM 706 C C . PHE A 1 93 ? -9.475 -22.383 18.255 1.00 86.38 93 PHE A C 1
ATOM 708 O O . PHE A 1 93 ? -9.286 -21.803 17.183 1.00 86.38 93 PHE A O 1
ATOM 715 N N . PRO A 1 94 ? -8.441 -23.014 18.862 1.00 88.69 94 PRO A N 1
ATOM 716 C CA . PRO A 1 94 ? -7.083 -22.994 18.300 1.00 88.69 94 PRO A CA 1
ATOM 717 C C . PRO A 1 94 ? -6.967 -23.682 16.930 1.00 88.69 94 PRO A C 1
ATOM 719 O O . PRO A 1 94 ? -6.188 -23.263 16.075 1.00 88.69 94 PRO A O 1
ATOM 722 N N . THR A 1 95 ? -7.752 -24.738 16.709 1.00 88.75 95 THR A N 1
ATOM 723 C CA . THR A 1 95 ? -7.815 -25.459 15.432 1.00 88.75 95 THR A CA 1
ATOM 724 C C . THR A 1 95 ? -8.507 -24.615 14.368 1.00 88.75 95 THR A C 1
ATOM 726 O O . THR A 1 95 ? -8.031 -24.586 13.235 1.00 88.75 95 THR A O 1
ATOM 729 N N . LEU A 1 96 ? -9.579 -23.899 14.720 1.00 89.44 96 LEU A N 1
ATOM 730 C CA . LEU A 1 96 ? -10.249 -22.969 13.811 1.00 89.44 96 LEU A CA 1
ATOM 731 C C . LEU A 1 96 ? -9.301 -21.846 13.368 1.00 89.44 96 LEU A C 1
ATOM 733 O O . LEU A 1 96 ? -9.147 -21.626 12.169 1.00 89.44 96 LEU A O 1
ATOM 737 N N . LEU A 1 97 ? -8.594 -21.204 14.306 1.00 88.94 97 LEU A N 1
ATOM 738 C CA . LEU A 1 97 ? -7.605 -20.169 13.976 1.00 88.94 97 LEU A CA 1
ATOM 739 C C . LEU A 1 97 ? -6.487 -20.699 13.075 1.00 88.94 97 LEU A C 1
ATOM 741 O O . LEU A 1 97 ? -6.099 -20.037 12.114 1.00 88.94 97 LEU A O 1
ATOM 745 N N . LYS A 1 98 ? -5.996 -21.915 13.346 1.00 89.50 98 LYS A N 1
ATOM 746 C CA . LYS A 1 98 ? -5.007 -22.571 12.485 1.00 89.50 98 LYS A CA 1
ATOM 747 C C . LYS A 1 98 ? -5.556 -22.808 11.078 1.00 89.50 98 LYS A C 1
ATOM 749 O O . LYS A 1 98 ? -4.833 -22.566 10.120 1.00 89.50 98 LYS A O 1
ATOM 754 N N . ARG A 1 99 ? -6.806 -23.266 10.942 1.00 89.56 99 ARG A N 1
ATOM 755 C CA . ARG A 1 99 ? -7.449 -23.461 9.632 1.00 89.56 99 ARG A CA 1
ATOM 756 C C . ARG A 1 99 ? -7.576 -22.140 8.882 1.00 89.56 99 ARG A C 1
ATOM 758 O O . ARG A 1 99 ? -7.136 -22.077 7.748 1.00 89.56 99 ARG A O 1
ATOM 765 N N . LEU A 1 100 ? -8.066 -21.081 9.526 1.00 89.19 100 LEU A N 1
ATOM 766 C CA . LEU A 1 100 ? -8.164 -19.752 8.911 1.00 89.19 100 LEU A CA 1
ATOM 767 C C . LEU A 1 100 ? -6.805 -19.251 8.403 1.00 89.19 100 LEU A C 1
ATOM 769 O O . LEU A 1 100 ? -6.701 -18.817 7.261 1.00 89.19 100 LEU A O 1
ATOM 773 N N . ALA A 1 101 ? -5.753 -19.370 9.217 1.00 87.88 101 ALA A N 1
ATOM 774 C CA . ALA A 1 101 ? -4.401 -18.988 8.817 1.00 87.88 101 ALA A CA 1
ATOM 775 C C . ALA A 1 101 ? -3.883 -19.824 7.633 1.00 87.88 101 ALA A C 1
ATOM 777 O O . ALA A 1 101 ? -3.327 -19.280 6.684 1.00 87.88 101 ALA A O 1
ATOM 778 N N . VAL A 1 102 ? -4.071 -21.146 7.680 1.00 87.81 102 VAL A N 1
ATOM 779 C CA . VAL A 1 102 ? -3.625 -22.062 6.621 1.00 87.81 102 VAL A CA 1
ATOM 780 C C . VAL A 1 102 ? -4.392 -21.836 5.322 1.00 87.81 102 VAL A C 1
ATOM 782 O O . VAL A 1 102 ? -3.775 -21.863 4.268 1.00 87.81 102 VAL A O 1
ATOM 785 N N . GLU A 1 103 ? -5.695 -21.586 5.363 1.00 87.56 103 GLU A N 1
ATOM 786 C CA . GLU A 1 103 ? -6.475 -21.326 4.148 1.00 87.56 103 GLU A CA 1
ATOM 787 C C . GLU A 1 103 ? -6.163 -19.947 3.551 1.00 87.56 103 GLU A C 1
ATOM 789 O O . GLU A 1 103 ? -6.164 -19.787 2.333 1.00 87.56 103 GLU A O 1
ATOM 794 N N . ALA A 1 104 ? -5.830 -18.952 4.381 1.00 83.75 104 ALA A N 1
ATOM 795 C CA . ALA A 1 104 ? -5.501 -17.612 3.902 1.00 83.75 104 ALA A CA 1
ATOM 796 C C . ALA A 1 104 ? -4.146 -17.535 3.176 1.00 83.75 104 ALA A C 1
ATOM 798 O O . ALA A 1 104 ? -4.010 -16.775 2.218 1.00 83.75 104 ALA A O 1
ATOM 799 N N . VAL A 1 105 ? -3.132 -18.287 3.629 1.00 79.31 105 VAL A N 1
ATOM 800 C CA . VAL A 1 105 ? -1.753 -18.167 3.104 1.00 79.31 105 VAL A CA 1
ATOM 801 C C . VAL A 1 105 ? -1.043 -19.503 2.826 1.00 79.31 105 VAL A C 1
ATOM 803 O O . VAL A 1 105 ? 0.112 -19.540 2.413 1.00 79.31 105 VAL A O 1
ATOM 806 N N . GLY A 1 106 ? -1.693 -20.639 3.040 1.00 80.56 106 GLY A N 1
ATOM 807 C CA . GLY A 1 106 ? -1.087 -21.966 2.921 1.00 80.56 106 GLY A CA 1
ATOM 808 C C . GLY A 1 106 ? -0.309 -22.420 4.165 1.00 80.56 106 GLY A C 1
ATOM 809 O O . GLY A 1 106 ? 0.081 -21.640 5.037 1.00 80.56 106 GLY A O 1
ATOM 810 N N . HIS A 1 107 ? -0.053 -23.731 4.240 1.00 80.31 107 HIS A N 1
ATOM 811 C CA . HIS A 1 107 ? 0.549 -24.383 5.411 1.00 80.31 107 HIS A CA 1
ATOM 812 C C . HIS A 1 107 ? 1.952 -23.875 5.774 1.00 80.31 107 HIS A C 1
ATOM 814 O O . HIS A 1 107 ? 2.238 -23.696 6.958 1.00 80.31 107 HIS A O 1
ATOM 820 N N . ALA A 1 108 ? 2.816 -23.656 4.779 1.00 73.44 108 ALA A N 1
ATOM 821 C CA . ALA A 1 108 ? 4.189 -23.205 5.007 1.00 73.44 108 ALA A CA 1
ATOM 822 C C . ALA A 1 108 ? 4.211 -21.820 5.678 1.00 73.44 108 ALA A C 1
ATOM 824 O O . ALA A 1 108 ? 4.839 -21.638 6.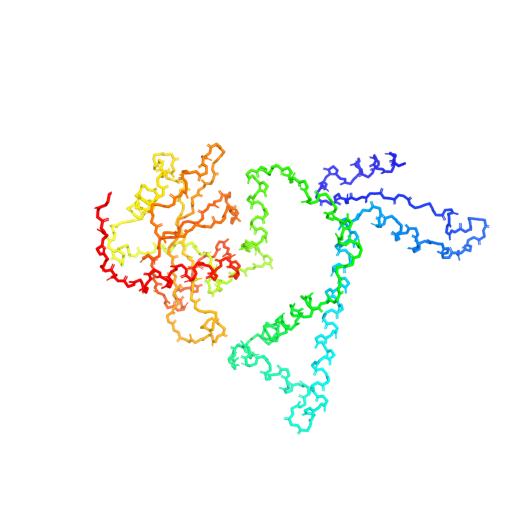721 1.00 73.44 108 ALA A O 1
ATOM 825 N N . ASN A 1 109 ? 3.428 -20.877 5.154 1.00 71.50 109 ASN A N 1
ATOM 826 C CA . ASN A 1 109 ? 3.401 -19.485 5.617 1.00 71.50 109 ASN A CA 1
ATOM 827 C C . ASN A 1 109 ? 2.730 -19.323 6.970 1.00 71.50 109 ASN A C 1
ATOM 829 O O . ASN A 1 109 ? 3.248 -18.605 7.825 1.00 71.50 109 ASN A O 1
ATOM 833 N N . ALA A 1 110 ? 1.651 -20.076 7.195 1.00 82.25 110 ALA A N 1
ATOM 834 C CA . ALA A 1 110 ? 0.987 -20.133 8.488 1.00 82.25 110 ALA A CA 1
ATOM 835 C C . ALA A 1 110 ? 1.930 -20.573 9.619 1.00 82.25 110 ALA A C 1
ATOM 837 O O . ALA A 1 110 ? 1.732 -20.168 10.763 1.00 82.25 110 ALA A O 1
ATOM 838 N N . SER A 1 111 ? 2.946 -21.391 9.316 1.00 83.00 111 SER A N 1
ATOM 839 C CA . SER A 1 111 ? 3.925 -21.853 10.306 1.00 83.00 111 SER A CA 1
ATOM 840 C C . SER A 1 111 ? 5.081 -20.877 10.548 1.00 83.00 111 SER A C 1
ATOM 842 O O . SER A 1 111 ? 5.583 -20.809 11.667 1.00 83.00 111 SER A O 1
ATOM 844 N N . GLU A 1 112 ? 5.483 -20.114 9.531 1.00 82.69 112 GLU A N 1
ATOM 845 C CA . GLU A 1 112 ? 6.625 -19.195 9.603 1.00 82.69 112 GLU A CA 1
ATOM 846 C C . GLU A 1 112 ? 6.250 -17.844 10.223 1.00 82.69 112 GLU A C 1
ATOM 848 O O . GLU A 1 112 ? 6.990 -17.321 11.054 1.00 82.69 112 GLU A O 1
ATOM 853 N N . ASP A 1 113 ? 5.079 -17.304 9.867 1.00 81.94 113 ASP A N 1
ATOM 854 C CA . ASP A 1 113 ? 4.531 -16.088 10.474 1.00 81.94 113 ASP A CA 1
ATOM 855 C C . ASP A 1 113 ? 3.035 -16.266 10.793 1.00 81.94 113 ASP A C 1
ATOM 857 O O . ASP A 1 113 ? 2.157 -15.806 10.049 1.00 81.94 113 ASP A O 1
ATOM 861 N N . PRO A 1 114 ? 2.712 -16.932 11.918 1.00 85.31 114 PRO A N 1
ATOM 862 C CA . PRO A 1 114 ? 1.329 -17.183 12.315 1.00 85.31 114 PRO A CA 1
ATOM 863 C C . PRO A 1 114 ? 0.516 -15.898 12.499 1.00 85.31 114 PRO A C 1
ATOM 865 O O . PRO A 1 114 ? -0.685 -15.881 12.231 1.00 85.31 114 PRO A O 1
ATOM 868 N N . ARG A 1 115 ? 1.158 -14.807 12.938 1.00 86.62 115 ARG A N 1
ATOM 869 C CA . ARG A 1 115 ? 0.482 -13.530 13.188 1.00 86.62 115 ARG A CA 1
ATOM 870 C C . ARG A 1 115 ? -0.014 -12.925 11.882 1.00 86.62 115 ARG A C 1
ATOM 872 O O . ARG A 1 115 ? -1.204 -12.635 11.776 1.00 86.62 115 ARG A O 1
ATOM 879 N N . THR A 1 116 ? 0.875 -12.743 10.908 1.00 83.44 116 THR A N 1
ATOM 880 C CA . THR A 1 116 ? 0.509 -12.176 9.601 1.00 83.44 116 THR A CA 1
ATOM 881 C C . THR A 1 116 ? -0.508 -13.068 8.889 1.00 83.44 116 THR A C 1
ATOM 883 O O . THR A 1 116 ? -1.452 -12.572 8.279 1.00 83.44 116 THR A O 1
ATOM 886 N N . SER A 1 117 ? -0.378 -14.385 9.046 1.00 86.69 117 SER A N 1
ATOM 887 C CA . SER A 1 117 ? -1.279 -15.376 8.448 1.00 86.69 117 SER A CA 1
ATOM 888 C C . SER A 1 117 ? -2.706 -15.295 8.989 1.00 86.69 117 SER A C 1
ATOM 890 O O . SER A 1 117 ? -3.664 -15.282 8.221 1.00 86.69 117 SER A O 1
ATOM 892 N N . VAL A 1 118 ? -2.872 -15.180 10.312 1.00 89.38 118 VAL A N 1
ATOM 893 C CA . VAL A 1 118 ? -4.194 -14.946 10.912 1.00 89.38 118 VAL A CA 1
ATOM 894 C C . VAL A 1 118 ? -4.735 -13.582 10.482 1.00 89.38 118 VAL A C 1
ATOM 896 O O . VAL A 1 118 ? -5.900 -13.481 10.115 1.00 89.38 118 VAL A O 1
ATOM 899 N N . GLN A 1 119 ? -3.904 -12.534 10.463 1.00 89.56 119 GLN A N 1
ATOM 900 C CA . GLN A 1 119 ? -4.338 -11.207 10.013 1.00 89.56 119 GLN A CA 1
ATOM 901 C C . GLN A 1 119 ? -4.870 -11.218 8.575 1.00 89.56 119 GLN A C 1
ATOM 903 O O . GLN A 1 119 ? -5.884 -10.575 8.317 1.00 89.56 119 GLN A O 1
ATOM 908 N N . ALA A 1 120 ? -4.256 -11.980 7.667 1.00 86.25 120 ALA A N 1
ATOM 909 C CA . ALA A 1 120 ? -4.739 -12.133 6.295 1.00 86.25 120 ALA A CA 1
ATOM 910 C C . ALA A 1 120 ? -6.166 -12.712 6.226 1.00 86.25 120 ALA A C 1
ATOM 912 O O . ALA A 1 120 ? -6.941 -12.313 5.363 1.00 86.25 120 ALA A O 1
ATOM 913 N N . ALA A 1 121 ? -6.536 -13.594 7.162 1.00 89.75 121 ALA A N 1
ATOM 914 C CA . ALA A 1 121 ? -7.894 -14.128 7.268 1.00 89.75 121 ALA A CA 1
ATOM 915 C C . ALA A 1 121 ? -8.882 -13.148 7.932 1.00 89.75 121 ALA A C 1
ATOM 917 O O . ALA A 1 121 ? -10.054 -13.107 7.567 1.00 89.75 121 ALA A O 1
ATOM 918 N N . LEU A 1 122 ? -8.426 -12.364 8.918 1.00 92.62 122 LEU A N 1
ATOM 919 C CA . LEU A 1 122 ? -9.290 -11.472 9.705 1.00 92.62 122 LEU A CA 1
ATOM 920 C C . LEU A 1 122 ? -9.567 -10.123 9.037 1.00 92.62 122 LEU A C 1
ATOM 922 O O . LEU A 1 122 ? -10.634 -9.552 9.245 1.00 92.62 122 LEU A O 1
ATOM 926 N N . LEU A 1 123 ? -8.615 -9.590 8.268 1.00 92.06 123 LEU A N 1
ATOM 927 C CA . LEU A 1 123 ? -8.743 -8.272 7.640 1.00 92.06 123 LEU A CA 1
ATOM 928 C C . LEU A 1 123 ? -9.957 -8.159 6.702 1.00 92.06 123 LEU A C 1
ATOM 930 O O . LEU A 1 123 ? -10.651 -7.148 6.806 1.00 92.06 123 LEU A O 1
ATOM 934 N N . PRO A 1 124 ? -10.282 -9.159 5.855 1.00 91.00 124 PRO A N 1
ATOM 935 C CA . PRO A 1 124 ? -11.496 -9.119 5.042 1.00 91.00 124 PRO A CA 1
ATOM 936 C C . PRO A 1 124 ? -12.777 -9.044 5.879 1.00 91.00 124 PRO A C 1
ATOM 938 O O . PRO A 1 124 ? -13.673 -8.276 5.549 1.00 91.00 124 PRO A O 1
ATOM 941 N N . LEU A 1 125 ? -12.845 -9.782 6.994 1.00 92.19 125 LEU A N 1
ATOM 942 C CA . LEU A 1 125 ? -13.994 -9.744 7.907 1.00 92.19 125 LEU A CA 1
ATOM 943 C C . LEU A 1 125 ? -14.112 -8.380 8.594 1.00 92.19 125 LEU A C 1
ATOM 945 O O . LEU A 1 125 ? -15.201 -7.828 8.709 1.00 92.19 125 LEU A O 1
ATOM 949 N N . LEU A 1 126 ? -12.983 -7.812 9.028 1.00 94.69 126 LEU A N 1
ATOM 950 C CA . LEU A 1 126 ? -12.947 -6.471 9.609 1.00 94.69 126 LEU A CA 1
ATOM 951 C C . LEU A 1 126 ? -13.423 -5.422 8.601 1.00 94.69 126 LEU A C 1
ATOM 953 O O . LEU A 1 126 ? -14.200 -4.540 8.957 1.00 94.69 126 LEU A O 1
ATOM 957 N N . GLN A 1 127 ? -12.953 -5.519 7.358 1.00 92.44 127 GLN A N 1
ATOM 958 C CA . GLN A 1 127 ? -13.356 -4.623 6.284 1.00 92.44 127 GLN A CA 1
ATOM 959 C C . GLN A 1 127 ? -14.857 -4.733 6.004 1.00 92.44 127 GLN A C 1
ATOM 961 O O . GLN A 1 127 ? -15.509 -3.700 5.888 1.00 92.44 127 GLN A O 1
ATOM 966 N N . ASP A 1 128 ? -15.403 -5.947 5.948 1.00 92.44 128 ASP A N 1
ATOM 967 C CA . ASP A 1 128 ? -16.837 -6.168 5.762 1.00 92.44 128 ASP A CA 1
ATOM 968 C C . ASP A 1 128 ? -17.655 -5.533 6.898 1.00 92.44 128 ASP A C 1
ATOM 970 O O . ASP A 1 128 ? -18.540 -4.716 6.652 1.00 92.44 128 ASP A O 1
ATOM 974 N N . HIS A 1 129 ? -17.278 -5.781 8.158 1.00 92.38 129 HIS A N 1
ATOM 975 C CA . HIS A 1 129 ? -17.935 -5.165 9.316 1.00 92.38 129 HIS A CA 1
ATOM 976 C C . HIS A 1 129 ? -17.846 -3.639 9.328 1.00 92.38 129 HIS A C 1
ATOM 978 O O . HIS A 1 129 ? -18.769 -2.985 9.812 1.00 92.38 129 HIS A O 1
ATOM 984 N N . LEU A 1 130 ? -16.745 -3.065 8.841 1.00 90.06 130 LEU A N 1
ATOM 985 C CA . LEU A 1 130 ? -16.587 -1.617 8.696 1.00 90.06 130 LEU A CA 1
ATOM 986 C C . LEU A 1 130 ? -17.495 -1.059 7.596 1.00 90.06 130 LEU A C 1
ATOM 988 O O . LEU A 1 130 ? -18.128 -0.029 7.797 1.00 90.06 130 LEU A O 1
ATOM 992 N N . GLN A 1 131 ? -17.582 -1.743 6.454 1.00 87.19 131 GLN A N 1
ATOM 993 C CA . GLN A 1 131 ? -18.403 -1.323 5.315 1.00 87.19 131 GLN A CA 1
ATOM 994 C C . GLN A 1 131 ? -19.905 -1.483 5.576 1.00 87.19 131 GLN A C 1
ATOM 996 O O . GLN A 1 131 ? -20.695 -0.694 5.066 1.00 87.19 131 GLN A O 1
ATOM 1001 N N . ASN A 1 132 ? -20.284 -2.467 6.392 1.00 83.75 132 ASN A N 1
ATOM 1002 C CA . ASN A 1 132 ? -21.673 -2.804 6.702 1.00 83.75 132 ASN A CA 1
ATOM 1003 C C . ASN A 1 132 ? -22.133 -2.285 8.076 1.00 83.75 132 ASN A C 1
ATOM 1005 O O . ASN A 1 132 ? -23.167 -2.718 8.590 1.00 83.75 132 ASN A O 1
ATOM 1009 N N . THR A 1 133 ? -21.387 -1.369 8.704 1.00 75.75 133 THR A N 1
ATOM 1010 C CA . THR A 1 133 ? -21.880 -0.691 9.911 1.00 75.75 133 THR A CA 1
ATOM 1011 C C . THR A 1 133 ? -23.042 0.228 9.522 1.00 75.75 133 THR A C 1
ATOM 1013 O O . THR A 1 133 ? -22.904 1.053 8.623 1.00 75.75 133 THR A O 1
ATOM 1016 N N . ALA A 1 134 ? -24.197 0.055 10.171 1.00 64.38 134 ALA A N 1
ATOM 1017 C CA . ALA A 1 134 ? -25.402 0.829 9.881 1.00 64.38 134 ALA A CA 1
ATOM 1018 C C . ALA A 1 134 ? -25.197 2.337 10.118 1.00 64.38 134 ALA A C 1
ATOM 1020 O O . ALA A 1 134 ? -24.640 2.715 11.146 1.00 64.38 134 ALA A O 1
ATOM 1021 N N . ASP A 1 135 ? -25.716 3.122 9.166 1.00 60.22 135 ASP A N 1
ATOM 1022 C CA . ASP A 1 135 ? -25.801 4.584 9.048 1.00 60.22 135 ASP A CA 1
ATOM 1023 C C . ASP A 1 135 ? -24.526 5.403 9.310 1.00 60.22 135 ASP A C 1
ATOM 1025 O O . ASP A 1 135 ? -23.840 5.285 10.326 1.00 60.22 135 ASP A O 1
ATOM 1029 N N . ALA A 1 136 ? -24.248 6.335 8.391 1.00 59.91 136 ALA A N 1
ATOM 1030 C CA . ALA A 1 136 ? -23.264 7.379 8.628 1.00 59.91 136 ALA A CA 1
ATOM 1031 C C . ALA A 1 136 ? -23.681 8.152 9.883 1.00 59.91 136 ALA A C 1
ATOM 1033 O O . ALA A 1 136 ? -24.752 8.756 9.937 1.00 59.91 136 ALA A O 1
ATOM 1034 N N . SER A 1 137 ? -22.849 8.110 10.922 1.00 67.06 137 SER A N 1
ATOM 1035 C CA . SER A 1 137 ? -23.132 8.878 12.128 1.00 67.06 137 SER A CA 1
ATOM 1036 C C . SER A 1 137 ? -23.239 10.370 11.781 1.00 67.06 137 SER A C 1
ATOM 1038 O O . SER A 1 137 ? -22.507 10.876 10.929 1.00 67.06 137 SER A O 1
ATOM 1040 N N . VAL A 1 138 ? -24.106 11.103 12.488 1.00 69.94 138 VAL A N 1
ATOM 1041 C CA . VAL A 1 138 ? -24.283 12.569 12.365 1.00 69.94 138 VAL A CA 1
ATOM 1042 C C . VAL A 1 138 ? -22.940 13.329 12.385 1.00 69.94 138 VAL A C 1
ATOM 1044 O O . VAL A 1 138 ? -22.818 14.421 11.836 1.00 69.94 138 VAL A O 1
ATOM 1047 N N . GLY A 1 139 ? -21.902 12.757 13.007 1.00 75.06 139 GLY A N 1
ATOM 1048 C CA . GLY A 1 139 ? -20.549 13.312 13.015 1.00 75.06 139 GLY A CA 1
ATOM 1049 C C . GLY A 1 139 ? -19.876 13.348 11.638 1.00 75.06 139 GLY A C 1
ATOM 1050 O O . GLY A 1 139 ? -19.219 14.339 11.326 1.00 75.06 139 GLY A O 1
ATOM 1051 N N . TRP A 1 140 ? -20.056 12.315 10.809 1.00 82.81 140 TRP A N 1
ATOM 1052 C CA . TRP A 1 140 ? -19.500 12.260 9.454 1.00 82.81 140 TRP A CA 1
ATOM 1053 C C . TRP A 1 140 ? -20.178 13.265 8.525 1.00 82.81 140 TRP A C 1
ATOM 1055 O O . TRP A 1 140 ? -19.487 13.999 7.826 1.00 82.81 140 TRP A O 1
ATOM 1065 N N . GLU A 1 141 ? -21.506 13.370 8.569 1.00 84.50 141 GLU A N 1
ATOM 1066 C CA . GLU A 1 141 ? -22.245 14.359 7.774 1.00 84.50 141 GLU A CA 1
ATOM 1067 C C . GLU A 1 141 ? -21.755 15.777 8.083 1.00 84.50 141 GLU A C 1
ATOM 1069 O O . GLU A 1 141 ? -21.329 16.495 7.182 1.00 84.50 141 GLU A O 1
ATOM 1074 N N . ARG A 1 142 ? -21.678 16.132 9.373 1.00 83.19 142 ARG A N 1
ATOM 1075 C CA . ARG A 1 142 ? -21.183 17.441 9.828 1.00 83.19 142 ARG A CA 1
ATOM 1076 C C . ARG A 1 142 ? -19.723 17.702 9.461 1.00 83.19 142 ARG A C 1
ATOM 1078 O O . ARG A 1 142 ? -19.350 18.842 9.199 1.00 83.19 142 ARG A O 1
ATOM 1085 N N . ALA A 1 143 ? -18.873 16.674 9.461 1.00 84.56 143 ALA A N 1
ATOM 1086 C CA . ALA A 1 143 ? -17.466 16.806 9.079 1.00 84.56 143 ALA A CA 1
ATOM 1087 C C . ALA A 1 143 ? -17.275 17.112 7.589 1.00 84.56 143 ALA A C 1
ATOM 1089 O O . ALA A 1 143 ? -16.291 17.758 7.227 1.00 84.56 143 ALA A O 1
ATOM 1090 N N . PHE A 1 144 ? -18.213 16.671 6.750 1.00 82.38 144 PHE A N 1
ATOM 1091 C CA . PHE A 1 144 ? -18.159 16.796 5.297 1.00 82.38 144 PHE A CA 1
ATOM 1092 C C . PHE A 1 144 ? -19.257 17.710 4.728 1.00 82.38 144 PHE A C 1
ATOM 1094 O O . PHE A 1 144 ? -19.443 17.739 3.515 1.00 82.38 144 PHE A O 1
ATOM 1101 N N . GLU A 1 145 ? -19.933 18.520 5.554 1.00 81.25 145 GLU A N 1
ATOM 1102 C CA . GLU A 1 145 ? -20.930 19.513 5.109 1.00 81.25 145 GLU A CA 1
ATOM 1103 C C . GLU A 1 145 ? -20.384 20.435 4.002 1.00 81.25 145 GLU A C 1
ATOM 1105 O O . GLU A 1 145 ? -21.100 20.792 3.069 1.00 81.25 145 GLU A O 1
ATOM 1110 N N . SER A 1 146 ? -19.094 20.781 4.062 1.00 72.31 146 SER A N 1
ATOM 1111 C CA . SER A 1 146 ? -18.416 21.611 3.060 1.00 72.31 146 SER A CA 1
ATOM 1112 C C . SER A 1 146 ? -17.842 20.836 1.871 1.00 72.31 146 SER A C 1
ATOM 1114 O O . SER A 1 146 ? -17.297 21.459 0.965 1.00 72.31 146 SER A O 1
ATOM 1116 N N . ALA A 1 147 ? -17.963 19.505 1.825 1.00 74.19 147 ALA A N 1
ATOM 1117 C CA . ALA A 1 147 ? -17.447 18.687 0.721 1.00 74.19 147 ALA A CA 1
ATOM 1118 C C . ALA A 1 147 ? -18.195 18.914 -0.605 1.00 74.19 147 ALA A C 1
ATOM 1120 O O . ALA A 1 147 ? -17.746 18.456 -1.653 1.00 74.19 147 ALA A O 1
ATOM 1121 N N . VAL A 1 148 ? -19.328 19.624 -0.560 1.00 74.06 148 VAL A N 1
ATOM 1122 C CA . VAL A 1 148 ? -20.045 20.110 -1.747 1.00 74.06 148 VAL A CA 1
ATOM 1123 C C . VAL A 1 148 ? -19.226 21.177 -2.487 1.00 74.06 148 VAL A C 1
ATOM 1125 O O . VAL A 1 148 ? -19.329 21.298 -3.706 1.00 74.06 148 VAL A O 1
ATOM 1128 N N . GLU A 1 149 ? -18.378 21.916 -1.768 1.00 81.44 149 GLU A N 1
ATOM 1129 C CA . GLU A 1 149 ? -17.481 22.912 -2.345 1.00 81.44 149 GLU A CA 1
ATOM 1130 C C . GLU A 1 149 ? -16.148 22.274 -2.775 1.00 81.44 149 GLU A C 1
ATOM 1132 O O . GLU A 1 149 ? -15.621 21.392 -2.086 1.00 81.44 149 GLU A O 1
ATOM 1137 N N . PRO A 1 150 ? -15.537 22.726 -3.886 1.00 80.19 150 PRO A N 1
ATOM 1138 C CA . PRO A 1 150 ? -14.228 22.240 -4.297 1.00 80.19 150 PRO A CA 1
ATOM 1139 C C . PRO A 1 150 ? -13.176 22.529 -3.222 1.00 80.19 150 PRO A C 1
ATOM 1141 O O . PRO A 1 150 ? -12.974 23.677 -2.818 1.00 80.19 150 PRO A O 1
ATOM 1144 N N . ALA A 1 151 ? -12.455 21.492 -2.795 1.00 83.56 151 ALA A N 1
ATOM 1145 C CA . ALA A 1 151 ? -11.323 21.670 -1.899 1.00 83.56 151 ALA A CA 1
ATOM 1146 C C . ALA A 1 151 ? -10.245 22.566 -2.552 1.00 83.56 151 ALA A C 1
ATOM 1148 O O . ALA A 1 151 ? -10.048 22.506 -3.773 1.00 83.56 151 ALA A O 1
ATOM 1149 N N . PRO A 1 152 ? -9.504 23.370 -1.764 1.00 86.94 152 PRO A N 1
ATOM 1150 C CA . PRO A 1 152 ? -8.390 24.153 -2.278 1.00 86.94 152 PRO A CA 1
ATOM 1151 C C . PRO A 1 152 ? -7.377 23.282 -3.024 1.00 86.94 152 PRO A C 1
ATOM 1153 O O . PRO A 1 152 ? -7.073 22.161 -2.609 1.00 86.94 152 PRO A O 1
ATOM 1156 N N . ALA A 1 153 ? -6.818 23.820 -4.108 1.00 86.69 153 ALA A N 1
ATOM 1157 C CA . ALA A 1 153 ? -5.790 23.125 -4.866 1.00 86.69 153 ALA A CA 1
ATOM 1158 C C . ALA A 1 153 ? -4.566 22.837 -3.984 1.00 86.69 153 ALA A C 1
ATOM 1160 O O . ALA A 1 153 ? -4.052 23.716 -3.290 1.00 86.69 153 ALA A O 1
ATOM 1161 N N . LEU A 1 154 ? -4.086 21.597 -4.043 1.00 87.62 154 LEU A N 1
ATOM 1162 C CA . LEU A 1 154 ? -2.883 21.168 -3.344 1.00 87.62 154 LEU A CA 1
ATOM 1163 C C . LEU A 1 154 ? -1.633 21.559 -4.136 1.00 87.62 154 LEU A C 1
ATOM 1165 O O . LEU A 1 154 ? -1.606 21.481 -5.366 1.00 87.62 154 LEU A O 1
ATOM 1169 N N . SER A 1 155 ? -0.565 21.921 -3.427 1.00 86.62 155 SER A N 1
ATOM 1170 C CA . SER A 1 155 ? 0.756 22.044 -4.039 1.00 86.62 155 SER A CA 1
ATOM 1171 C C . SER A 1 155 ? 1.280 20.672 -4.475 1.00 86.62 155 SER A C 1
ATOM 1173 O O . SER A 1 155 ? 0.924 19.641 -3.900 1.00 86.62 155 SER A O 1
ATOM 1175 N N . LYS A 1 156 ? 2.197 20.647 -5.448 1.00 81.88 156 LYS A N 1
ATOM 1176 C CA . LYS A 1 156 ? 2.918 19.431 -5.878 1.00 81.88 156 LYS A CA 1
ATOM 1177 C C . LYS A 1 156 ? 3.516 18.663 -4.696 1.00 81.88 156 LYS A C 1
ATOM 1179 O O . LYS A 1 156 ? 3.391 17.446 -4.600 1.00 81.88 156 LYS A O 1
ATOM 1184 N N . GLN A 1 157 ? 4.106 19.389 -3.747 1.00 85.81 157 GLN A N 1
ATOM 1185 C CA . GLN A 1 157 ? 4.675 18.795 -2.543 1.00 85.81 157 GLN A CA 1
ATOM 1186 C C . GLN A 1 157 ? 3.612 18.120 -1.664 1.00 85.81 157 GLN A C 1
ATOM 1188 O O . GLN A 1 157 ? 3.843 17.024 -1.152 1.00 85.81 157 GLN A O 1
ATOM 1193 N N . GLN A 1 158 ? 2.444 18.748 -1.504 1.00 88.81 158 GLN A N 1
ATOM 1194 C CA . GLN A 1 158 ? 1.329 18.180 -0.743 1.00 88.81 158 GLN A CA 1
ATOM 1195 C C . GLN A 1 158 ? 0.745 16.942 -1.434 1.00 88.81 158 GLN A C 1
ATOM 1197 O O . GLN A 1 158 ? 0.509 15.937 -0.766 1.00 88.81 158 GLN A O 1
ATOM 1202 N N . VAL A 1 159 ? 0.581 16.981 -2.761 1.00 89.62 159 VAL A N 1
ATOM 1203 C CA . VAL A 1 159 ? 0.144 15.827 -3.566 1.00 89.62 159 VAL A CA 1
ATOM 1204 C C . VAL A 1 159 ? 1.106 14.655 -3.389 1.00 89.62 159 VAL A C 1
ATOM 1206 O O . VAL A 1 159 ? 0.681 13.564 -3.006 1.00 89.62 159 VAL A O 1
ATOM 1209 N N . GLY A 1 160 ? 2.409 14.892 -3.577 1.00 88.31 160 GLY A N 1
ATOM 1210 C CA . GLY A 1 160 ? 3.438 13.872 -3.388 1.00 88.31 160 GLY A CA 1
ATOM 1211 C C . GLY A 1 160 ? 3.424 13.279 -1.979 1.00 88.31 160 GLY A C 1
ATOM 1212 O O . GLY A 1 160 ? 3.514 12.062 -1.819 1.00 88.31 160 GLY A O 1
ATOM 1213 N N . LEU A 1 161 ? 3.246 14.107 -0.944 1.00 90.50 161 LEU A N 1
ATOM 1214 C CA . LEU A 1 161 ? 3.164 13.645 0.442 1.00 90.50 161 LEU A CA 1
ATOM 1215 C C . LEU A 1 161 ? 1.953 12.730 0.678 1.00 90.50 161 LEU A C 1
ATOM 1217 O O . LEU A 1 161 ? 2.117 11.646 1.242 1.00 90.50 161 LEU A O 1
ATOM 1221 N N . LEU A 1 162 ? 0.760 13.147 0.247 1.00 92.81 162 LEU A N 1
ATOM 1222 C CA . LEU A 1 162 ? -0.476 12.384 0.441 1.00 92.81 162 LEU A CA 1
ATOM 1223 C C . LEU A 1 162 ? -0.426 11.047 -0.299 1.00 92.81 162 LEU A C 1
ATOM 1225 O O . LEU A 1 162 ? -0.599 9.995 0.318 1.00 92.81 162 LEU A O 1
ATOM 1229 N N . ASN A 1 163 ? -0.083 11.070 -1.585 1.00 94.62 163 ASN A N 1
ATOM 1230 C CA . ASN A 1 163 ? 0.062 9.863 -2.396 1.00 94.62 163 ASN A CA 1
ATOM 1231 C C . ASN A 1 163 ? 1.103 8.904 -1.810 1.00 94.62 163 ASN A C 1
ATOM 1233 O O . ASN A 1 163 ? 0.876 7.697 -1.756 1.00 94.62 163 ASN A O 1
ATOM 1237 N N . THR A 1 164 ? 2.230 9.426 -1.314 1.00 94.31 164 THR A N 1
ATOM 1238 C CA . THR A 1 164 ? 3.251 8.603 -0.652 1.00 94.31 164 THR A CA 1
ATOM 1239 C C . THR A 1 164 ? 2.679 7.897 0.572 1.00 94.31 164 THR A C 1
ATOM 1241 O O . THR A 1 164 ? 2.887 6.699 0.738 1.00 94.31 164 THR A O 1
ATOM 1244 N N . LYS A 1 165 ? 1.923 8.605 1.422 1.00 92.19 165 LYS A N 1
ATOM 1245 C CA . LYS A 1 165 ? 1.287 8.000 2.603 1.00 92.19 165 LYS A CA 1
ATOM 1246 C C . LYS A 1 165 ? 0.252 6.945 2.218 1.00 92.19 165 LYS A C 1
ATOM 1248 O O . LYS A 1 165 ? 0.178 5.914 2.890 1.00 92.19 165 LYS A O 1
ATOM 1253 N N . LEU A 1 166 ? -0.501 7.161 1.143 1.00 93.00 166 LEU A N 1
ATOM 1254 C CA . LEU A 1 166 ? -1.549 6.247 0.690 1.00 93.00 166 LEU A CA 1
ATOM 1255 C C . LEU A 1 166 ? -1.000 5.006 -0.014 1.00 93.00 166 LEU A C 1
ATOM 1257 O O . LEU A 1 166 ? -1.481 3.909 0.257 1.00 93.00 166 LEU A O 1
ATOM 1261 N N . HIS A 1 167 ? 0.036 5.148 -0.842 1.00 95.31 167 HIS A N 1
ATOM 1262 C CA . HIS A 1 167 ? 0.428 4.113 -1.804 1.00 95.31 167 HIS A CA 1
ATOM 1263 C C . HIS A 1 167 ? 1.822 3.520 -1.595 1.00 95.31 167 HIS A C 1
ATOM 1265 O O . HIS A 1 167 ? 2.124 2.490 -2.194 1.00 95.31 167 HIS A O 1
ATOM 1271 N N . VAL A 1 168 ? 2.668 4.112 -0.747 1.00 94.75 168 VAL A N 1
ATOM 1272 C CA . VAL A 1 168 ? 4.060 3.672 -0.578 1.00 94.75 168 VAL A CA 1
ATOM 1273 C C . VAL A 1 168 ? 4.404 3.436 0.893 1.00 94.75 168 VAL A C 1
ATOM 1275 O O . VAL A 1 168 ? 3.974 4.149 1.800 1.00 94.75 168 VAL A O 1
ATOM 1278 N N . THR A 1 169 ? 5.206 2.407 1.145 1.00 93.31 169 THR A N 1
ATOM 1279 C CA . THR A 1 169 ? 5.978 2.257 2.381 1.00 93.31 169 THR A CA 1
ATOM 1280 C C . THR A 1 169 ? 7.431 2.589 2.061 1.00 93.31 169 THR A C 1
ATOM 1282 O O . THR A 1 169 ? 8.040 1.935 1.214 1.00 93.31 169 THR A O 1
ATOM 1285 N N . LYS A 1 170 ? 7.979 3.622 2.708 1.00 91.44 170 LYS A N 1
ATOM 1286 C CA . LYS A 1 170 ? 9.407 3.950 2.613 1.00 91.44 170 LYS A CA 1
ATOM 1287 C C . LYS A 1 170 ? 10.211 2.909 3.383 1.00 91.44 170 LYS A C 1
ATOM 1289 O O . LYS A 1 170 ? 9.758 2.465 4.436 1.00 91.44 170 LYS A O 1
ATOM 1294 N N . ASN A 1 171 ? 11.371 2.533 2.853 1.00 88.31 171 ASN A N 1
ATOM 1295 C CA . ASN A 1 171 ? 12.309 1.713 3.605 1.00 88.31 171 ASN A CA 1
ATOM 1296 C C . ASN A 1 171 ? 12.938 2.591 4.700 1.00 88.31 171 ASN A C 1
ATOM 1298 O O . ASN A 1 171 ? 13.474 3.655 4.390 1.00 88.31 171 ASN A O 1
ATOM 1302 N N . ASP A 1 172 ? 12.811 2.194 5.963 1.00 83.38 172 ASP A N 1
ATOM 1303 C CA . ASP A 1 172 ? 13.380 2.903 7.112 1.00 83.38 172 ASP A CA 1
ATOM 1304 C C . ASP A 1 172 ? 13.934 1.894 8.135 1.00 83.38 172 ASP A C 1
ATOM 1306 O O . ASP A 1 172 ? 13.530 0.730 8.138 1.00 83.38 172 ASP A O 1
ATOM 1310 N N . ASP A 1 173 ? 14.857 2.328 9.001 1.00 77.94 173 ASP A N 1
ATOM 1311 C CA . ASP A 1 173 ? 15.538 1.441 9.964 1.00 77.94 173 ASP A CA 1
ATOM 1312 C C . ASP A 1 173 ? 14.571 0.767 10.954 1.00 77.94 173 ASP A C 1
ATOM 1314 O O . ASP A 1 173 ? 14.888 -0.265 11.542 1.00 77.94 173 ASP A O 1
ATOM 1318 N N . THR A 1 174 ? 13.376 1.336 11.141 1.00 76.88 174 THR A N 1
ATOM 1319 C CA . THR A 1 174 ? 12.359 0.804 12.059 1.00 76.88 174 THR A CA 1
ATOM 1320 C C . THR A 1 174 ? 11.444 -0.228 11.405 1.00 76.88 174 THR A C 1
ATOM 1322 O O . THR A 1 174 ? 10.826 -1.036 12.098 1.00 76.88 174 THR A O 1
ATOM 1325 N N . ARG A 1 175 ? 11.334 -0.209 10.074 1.00 74.31 175 ARG A N 1
ATOM 1326 C CA . ARG A 1 175 ? 10.483 -1.086 9.263 1.00 74.31 175 ARG A CA 1
ATOM 1327 C C . ARG A 1 175 ? 11.237 -1.475 7.990 1.00 74.31 175 ARG A C 1
ATOM 1329 O O . ARG A 1 175 ? 10.877 -1.011 6.902 1.00 74.31 175 ARG A O 1
ATOM 1336 N N . PRO A 1 176 ? 12.266 -2.331 8.113 1.00 86.38 176 PRO A N 1
ATOM 1337 C CA . PRO A 1 176 ? 13.010 -2.797 6.958 1.00 86.38 176 PRO A CA 1
ATOM 1338 C C . PRO A 1 176 ? 12.081 -3.561 6.015 1.00 86.38 176 PRO A C 1
ATOM 1340 O O . PRO A 1 176 ? 11.294 -4.417 6.424 1.00 86.38 176 PRO A O 1
ATOM 1343 N N . ILE A 1 177 ? 12.171 -3.241 4.730 1.00 91.25 177 ILE A N 1
ATOM 1344 C CA . ILE A 1 177 ? 11.408 -3.910 3.681 1.00 91.25 177 ILE A CA 1
ATOM 1345 C C . ILE A 1 177 ? 12.247 -5.066 3.149 1.00 91.25 177 ILE A C 1
ATOM 1347 O O . ILE A 1 177 ? 13.399 -4.875 2.775 1.00 91.25 177 ILE A O 1
ATOM 1351 N N . SER A 1 178 ? 11.669 -6.267 3.085 1.00 91.06 178 SER A N 1
ATOM 1352 C CA . SER A 1 178 ? 12.325 -7.390 2.410 1.00 91.06 178 SER A CA 1
ATOM 1353 C C . SER A 1 178 ? 12.432 -7.111 0.901 1.00 91.06 178 SER A C 1
ATOM 1355 O O . SER A 1 178 ? 11.433 -6.699 0.302 1.00 91.06 178 S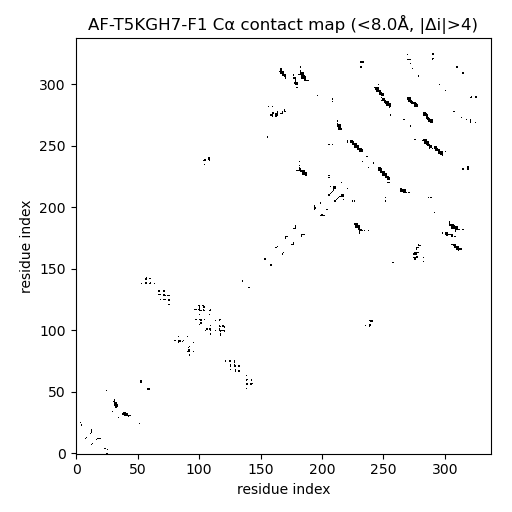ER A O 1
ATOM 1357 N N . PRO A 1 179 ? 13.572 -7.398 0.246 1.00 92.06 179 PRO A N 1
ATOM 1358 C CA . PRO A 1 179 ? 13.706 -7.301 -1.215 1.00 92.06 179 PRO A CA 1
ATOM 1359 C C . PRO A 1 179 ? 12.719 -8.203 -1.976 1.00 92.06 179 PRO A C 1
ATOM 1361 O O . PRO A 1 179 ? 12.340 -7.929 -3.121 1.00 92.06 179 PRO A O 1
ATOM 1364 N N . LEU A 1 180 ? 12.279 -9.270 -1.303 1.00 90.69 180 LEU A N 1
ATOM 1365 C CA . LEU A 1 180 ? 11.277 -10.228 -1.754 1.00 90.69 180 LEU A CA 1
ATOM 1366 C C . LEU A 1 180 ? 9.856 -9.847 -1.320 1.00 90.69 180 LEU A C 1
ATOM 1368 O O . LEU A 1 180 ? 8.932 -10.606 -1.579 1.00 90.69 180 LEU A O 1
ATOM 1372 N N . ALA A 1 181 ? 9.614 -8.712 -0.659 1.00 90.25 181 ALA A N 1
ATOM 1373 C CA . ALA A 1 181 ? 8.250 -8.311 -0.309 1.00 90.25 181 ALA A CA 1
ATOM 1374 C C . ALA A 1 181 ? 7.429 -8.024 -1.576 1.00 90.25 181 ALA A C 1
ATOM 1376 O O . ALA A 1 181 ? 7.939 -7.483 -2.554 1.00 90.25 181 ALA A O 1
ATOM 1377 N N . TRP A 1 182 ? 6.149 -8.399 -1.593 1.00 90.38 182 TRP A N 1
ATOM 1378 C CA . TRP A 1 182 ? 5.287 -8.124 -2.749 1.00 90.38 182 TRP A CA 1
ATOM 1379 C C . TRP A 1 182 ? 5.112 -6.610 -2.922 1.00 90.38 182 TRP A C 1
ATOM 1381 O O . TRP A 1 182 ? 4.835 -5.897 -1.952 1.00 90.38 182 TRP A O 1
ATOM 1391 N N . GLY A 1 183 ? 5.384 -6.116 -4.134 1.00 94.69 183 GLY A N 1
ATOM 1392 C CA . GLY A 1 183 ? 5.479 -4.687 -4.432 1.00 94.69 183 GLY A CA 1
ATOM 1393 C C . GLY A 1 183 ? 6.787 -4.026 -4.010 1.00 94.69 183 GLY A C 1
ATOM 1394 O O . GLY A 1 183 ? 6.871 -2.800 -4.076 1.00 94.69 183 GLY A O 1
ATOM 1395 N N . ALA A 1 184 ? 7.795 -4.779 -3.549 1.00 96.25 184 ALA A N 1
ATOM 1396 C CA . ALA A 1 184 ? 9.107 -4.221 -3.234 1.00 96.25 184 ALA A CA 1
ATOM 1397 C C . ALA A 1 184 ? 9.679 -3.525 -4.469 1.00 96.25 184 ALA A C 1
ATOM 1399 O O . ALA A 1 184 ? 9.783 -4.116 -5.545 1.00 96.25 184 ALA A O 1
ATOM 1400 N N . VAL A 1 185 ? 10.046 -2.262 -4.292 1.00 97.00 185 VAL A N 1
ATOM 1401 C CA . VAL A 1 185 ? 10.778 -1.481 -5.277 1.00 97.00 185 VAL A CA 1
ATOM 1402 C C . VAL A 1 185 ? 12.236 -1.576 -4.882 1.00 97.00 185 VAL A C 1
ATOM 1404 O O . VAL A 1 185 ? 12.622 -1.116 -3.806 1.00 97.00 185 VAL A O 1
ATOM 1407 N N . ASN A 1 186 ? 13.032 -2.200 -5.736 1.00 96.38 186 ASN A N 1
ATOM 1408 C CA . ASN A 1 186 ? 14.447 -2.423 -5.509 1.00 96.38 186 ASN A CA 1
ATOM 1409 C C . ASN A 1 186 ? 15.281 -1.572 -6.461 1.00 96.38 186 ASN A C 1
ATOM 1411 O O . ASN A 1 186 ? 14.860 -1.285 -7.585 1.00 96.38 186 ASN A O 1
ATOM 1415 N N . GLU A 1 187 ? 16.483 -1.211 -6.023 1.00 95.31 187 GLU A N 1
ATOM 1416 C CA . GLU A 1 187 ? 17.519 -0.717 -6.923 1.00 95.31 187 GLU A CA 1
ATOM 1417 C C . GLU A 1 187 ? 17.740 -1.723 -8.059 1.00 95.31 187 GLU A C 1
ATOM 1419 O O . GLU A 1 187 ? 17.537 -2.938 -7.902 1.00 95.31 187 GLU A O 1
ATOM 1424 N N . LEU A 1 188 ? 18.114 -1.194 -9.222 1.00 93.06 188 LEU A N 1
ATOM 1425 C CA . LEU A 1 188 ? 18.451 -2.016 -10.368 1.00 93.06 188 LEU A CA 1
ATOM 1426 C C . LEU A 1 188 ? 19.621 -2.944 -10.022 1.00 93.06 188 LEU A C 1
ATOM 1428 O O . LEU A 1 188 ? 20.582 -2.545 -9.365 1.00 93.06 188 LEU A O 1
ATOM 1432 N N . GLU A 1 189 ? 19.535 -4.190 -10.475 1.00 91.06 189 GLU A N 1
ATOM 1433 C CA . GLU A 1 189 ? 20.628 -5.148 -10.353 1.00 91.06 189 GLU A CA 1
ATOM 1434 C C . GLU A 1 189 ? 21.885 -4.615 -11.059 1.00 91.06 189 GLU A C 1
ATOM 1436 O O . GLU A 1 189 ? 21.843 -4.308 -12.249 1.00 91.06 189 GLU A O 1
ATOM 1441 N N . MET A 1 190 ? 23.010 -4.540 -10.339 1.00 84.25 190 MET A N 1
ATOM 1442 C CA . MET A 1 190 ? 24.262 -3.976 -10.869 1.00 84.25 190 MET A CA 1
ATOM 1443 C C . MET A 1 190 ? 24.781 -4.699 -12.120 1.00 84.25 190 MET A C 1
ATOM 1445 O O . MET A 1 190 ? 25.434 -4.085 -12.955 1.00 84.25 190 MET A O 1
ATOM 1449 N N . SER A 1 191 ? 24.513 -5.999 -12.236 1.00 85.25 191 SER A N 1
ATOM 1450 C CA . SER A 1 191 ? 24.959 -6.869 -13.327 1.00 85.25 191 SER A CA 1
ATOM 1451 C C . SER A 1 191 ? 23.828 -7.238 -14.292 1.00 85.25 191 SER A C 1
ATOM 1453 O O . SER A 1 191 ? 23.834 -8.337 -14.844 1.00 85.25 191 SER A O 1
ATOM 1455 N N . LEU A 1 192 ? 22.824 -6.370 -14.463 1.00 89.00 192 LEU A N 1
ATOM 1456 C CA . LEU A 1 192 ? 21.762 -6.596 -15.444 1.00 89.00 192 LEU A CA 1
ATOM 1457 C C . LEU A 1 192 ? 22.346 -6.677 -16.867 1.00 89.00 192 LEU A C 1
ATOM 1459 O O . LEU A 1 192 ? 22.969 -5.729 -17.343 1.00 89.00 192 LEU A O 1
ATOM 1463 N N . ASP A 1 193 ? 22.083 -7.789 -17.556 1.00 90.75 193 ASP A N 1
ATOM 1464 C CA . ASP A 1 193 ? 22.331 -7.926 -18.990 1.00 90.75 193 ASP A CA 1
ATOM 1465 C C . ASP A 1 193 ? 21.163 -7.323 -19.782 1.00 90.75 193 ASP A C 1
ATOM 1467 O O . ASP A 1 193 ? 20.070 -7.887 -19.851 1.00 90.75 193 ASP A O 1
ATOM 1471 N N . TRP A 1 194 ? 21.389 -6.157 -20.383 1.00 90.69 194 TRP A N 1
ATOM 1472 C CA . TRP A 1 194 ? 20.382 -5.444 -21.172 1.00 90.69 194 TRP A CA 1
ATOM 1473 C C . TRP A 1 194 ? 19.972 -6.187 -22.451 1.00 90.69 194 TRP A C 1
ATOM 1475 O O . TRP A 1 194 ? 18.861 -5.968 -22.949 1.00 90.69 194 TRP A O 1
ATOM 1485 N N . ASN A 1 195 ? 20.784 -7.144 -22.920 1.00 90.00 195 ASN A N 1
ATOM 1486 C CA . ASN A 1 195 ? 20.425 -7.992 -24.054 1.00 90.00 195 ASN A CA 1
ATOM 1487 C C . ASN A 1 195 ? 19.208 -8.879 -23.750 1.00 90.00 195 ASN A C 1
ATOM 1489 O O . ASN A 1 195 ? 18.491 -9.235 -24.686 1.00 90.00 195 ASN A O 1
ATOM 1493 N N . GLU A 1 196 ? 18.907 -9.168 -22.470 1.00 88.88 196 GLU A N 1
ATOM 1494 C CA . GLU A 1 196 ? 17.659 -9.841 -22.054 1.00 88.88 196 GLU A CA 1
ATOM 1495 C C . GLU A 1 196 ? 16.412 -9.112 -22.587 1.00 88.88 196 GLU A C 1
ATOM 1497 O O . GLU A 1 196 ? 15.373 -9.730 -22.817 1.00 88.88 196 GLU A O 1
ATOM 1502 N N . PHE A 1 197 ? 16.524 -7.802 -22.817 1.00 88.81 197 PHE A N 1
ATOM 1503 C CA . PHE A 1 197 ? 15.456 -6.944 -23.319 1.00 88.81 197 PHE A CA 1
ATOM 1504 C C . PHE A 1 197 ? 15.666 -6.477 -24.765 1.00 88.81 197 PHE A C 1
ATOM 1506 O O . PHE A 1 197 ? 14.896 -5.649 -25.255 1.00 88.81 197 PHE A O 1
ATOM 1513 N N . GLY A 1 198 ? 16.699 -6.980 -25.447 1.00 88.19 198 GLY A N 1
ATOM 1514 C CA . GLY A 1 198 ? 17.093 -6.507 -26.774 1.00 88.19 198 GLY A CA 1
ATOM 1515 C C . GLY A 1 198 ? 17.604 -5.063 -26.782 1.00 88.19 198 GLY A C 1
ATOM 1516 O O . GLY A 1 198 ? 17.428 -4.375 -27.785 1.00 88.19 198 GLY A O 1
ATOM 1517 N N . LEU A 1 199 ? 18.184 -4.605 -25.667 1.00 89.94 199 LEU A N 1
ATOM 1518 C CA . LEU A 1 199 ? 18.789 -3.282 -25.516 1.00 89.94 199 LEU A CA 1
ATOM 1519 C C . LEU A 1 199 ? 20.302 -3.407 -25.320 1.00 89.94 199 LEU A C 1
ATOM 1521 O O . LEU A 1 199 ? 20.786 -4.396 -24.774 1.00 89.94 199 LEU A O 1
ATOM 1525 N N . VAL A 1 200 ? 21.040 -2.385 -25.739 1.00 89.19 200 VAL A N 1
ATOM 1526 C CA . VAL A 1 200 ? 22.497 -2.310 -25.596 1.00 89.19 200 VAL A CA 1
ATOM 1527 C C . VAL A 1 200 ? 22.887 -1.959 -24.161 1.00 89.19 200 VAL A C 1
ATOM 1529 O O . VAL A 1 200 ? 23.803 -2.565 -23.607 1.00 89.19 200 VAL A O 1
ATOM 1532 N N . ASP A 1 201 ? 22.198 -0.992 -23.550 1.00 89.31 201 ASP A N 1
ATOM 1533 C CA . ASP A 1 201 ? 22.515 -0.493 -22.213 1.00 89.31 201 ASP A CA 1
ATOM 1534 C C . ASP A 1 201 ? 21.323 0.193 -21.507 1.00 89.31 201 ASP A C 1
ATOM 1536 O O . ASP A 1 201 ? 20.197 0.267 -22.012 1.00 89.31 201 ASP A O 1
ATOM 1540 N N . GLU A 1 202 ? 21.583 0.696 -20.294 1.00 87.88 202 GLU A N 1
ATOM 1541 C CA . GLU A 1 202 ? 20.604 1.418 -19.476 1.00 87.88 202 GLU A CA 1
ATOM 1542 C C . GLU A 1 202 ? 20.168 2.747 -20.103 1.00 87.88 202 GLU A C 1
ATOM 1544 O O . GLU A 1 202 ? 19.021 3.170 -19.926 1.00 87.88 202 GLU A O 1
ATOM 1549 N N . ASP A 1 203 ? 21.060 3.428 -20.820 1.00 86.31 203 ASP A N 1
ATOM 1550 C CA . ASP A 1 203 ? 20.744 4.714 -21.429 1.00 86.31 203 ASP A CA 1
ATOM 1551 C C . ASP A 1 203 ? 19.787 4.533 -22.613 1.00 86.31 203 ASP A C 1
ATOM 1553 O O . ASP A 1 203 ? 18.862 5.337 -22.761 1.00 86.31 203 ASP A O 1
ATOM 1557 N N . GLU A 1 204 ? 19.905 3.439 -23.372 1.00 86.75 204 GLU A N 1
ATOM 1558 C CA . GLU A 1 204 ? 18.927 3.064 -24.393 1.00 86.75 204 GLU A CA 1
ATOM 1559 C C . GLU A 1 204 ? 17.549 2.779 -23.777 1.00 86.75 204 GLU A C 1
ATOM 1561 O O . GLU A 1 204 ? 16.532 3.251 -24.295 1.00 86.75 204 GLU A O 1
ATOM 1566 N N . TYR A 1 205 ? 17.489 2.087 -22.630 1.00 86.56 205 TYR A N 1
ATOM 1567 C CA . TYR A 1 205 ? 16.231 1.892 -21.897 1.00 86.56 205 TYR A CA 1
ATOM 1568 C C . TYR A 1 205 ? 15.624 3.223 -21.444 1.00 86.56 205 TYR A C 1
ATOM 1570 O O . TYR A 1 205 ? 14.433 3.478 -21.655 1.00 86.56 205 TYR A O 1
ATOM 1578 N N . ARG A 1 206 ? 16.434 4.097 -20.838 1.00 84.00 206 ARG A N 1
ATOM 1579 C CA . ARG A 1 206 ? 15.988 5.417 -20.374 1.00 84.00 206 ARG A CA 1
ATOM 1580 C C . ARG A 1 206 ? 15.476 6.261 -21.536 1.00 84.00 206 ARG A C 1
ATOM 1582 O O . ARG A 1 206 ? 14.405 6.851 -21.421 1.00 84.00 206 ARG A O 1
ATOM 1589 N N . GLU A 1 207 ? 16.185 6.293 -22.660 1.00 79.38 207 GLU A N 1
ATOM 1590 C CA . GLU A 1 207 ? 15.742 7.000 -23.861 1.00 79.38 207 GLU A CA 1
ATOM 1591 C C . GLU A 1 207 ? 14.442 6.399 -24.412 1.00 79.38 207 GLU A C 1
ATOM 1593 O O . GLU A 1 207 ? 13.504 7.129 -24.743 1.00 79.38 207 GLU A O 1
ATOM 1598 N N . TYR A 1 208 ? 14.335 5.071 -24.457 1.00 77.81 208 TYR A N 1
ATOM 1599 C CA . TYR A 1 208 ? 13.129 4.383 -24.905 1.00 77.81 208 TYR A CA 1
ATOM 1600 C C . TYR A 1 208 ? 11.905 4.768 -24.063 1.00 77.81 208 TYR A C 1
ATOM 1602 O O . TYR A 1 208 ? 10.875 5.206 -24.585 1.00 77.81 208 TYR A O 1
ATOM 1610 N N . VAL A 1 209 ? 12.031 4.654 -22.745 1.00 74.75 209 VAL A N 1
ATOM 1611 C CA . VAL A 1 209 ? 10.967 4.947 -21.786 1.00 74.75 209 VAL A CA 1
ATOM 1612 C C . VAL A 1 209 ? 10.605 6.434 -21.777 1.00 74.75 209 VAL A C 1
ATOM 1614 O O . VAL A 1 209 ? 9.429 6.793 -21.872 1.00 74.75 209 VAL A O 1
ATOM 1617 N N . VAL A 1 210 ? 11.602 7.313 -21.700 1.00 68.12 210 VAL A N 1
ATOM 1618 C CA . VAL A 1 210 ? 11.389 8.748 -21.478 1.00 68.12 210 VAL A CA 1
ATOM 1619 C C . VAL A 1 210 ? 11.092 9.485 -22.786 1.00 68.12 210 VAL A C 1
ATOM 1621 O O . VAL A 1 210 ? 10.136 10.258 -22.854 1.00 68.12 210 VAL A O 1
ATOM 1624 N N . ALA A 1 211 ? 11.862 9.238 -23.848 1.00 64.00 211 ALA A N 1
ATOM 1625 C CA . ALA A 1 211 ? 11.750 9.989 -25.099 1.00 64.00 211 ALA A CA 1
ATOM 1626 C C . ALA A 1 211 ? 10.693 9.407 -26.048 1.00 64.00 211 ALA A C 1
ATOM 1628 O O . ALA A 1 211 ? 9.917 10.154 -26.655 1.00 64.00 211 ALA A O 1
ATOM 1629 N N . LYS A 1 212 ? 10.628 8.075 -26.194 1.00 65.81 212 LYS A N 1
ATOM 1630 C CA . LYS A 1 212 ? 9.716 7.457 -27.174 1.00 65.81 212 LYS A CA 1
ATOM 1631 C C . LYS A 1 212 ? 8.296 7.329 -26.629 1.00 65.81 212 LYS A C 1
ATOM 1633 O O . LYS A 1 212 ? 7.355 7.662 -27.357 1.00 65.81 212 LYS A O 1
ATOM 1638 N N . ASN A 1 213 ? 8.149 6.940 -25.361 1.00 68.44 213 ASN A N 1
ATOM 1639 C CA . ASN A 1 213 ? 6.848 6.645 -24.760 1.00 68.44 213 ASN A CA 1
ATOM 1640 C C . ASN A 1 213 ? 6.215 7.803 -23.974 1.00 68.44 213 ASN A C 1
ATOM 1642 O O . ASN A 1 213 ? 5.001 7.981 -24.0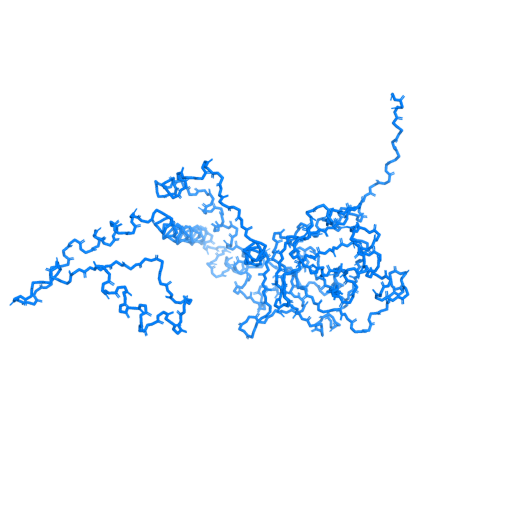72 1.00 68.44 213 ASN A O 1
ATOM 1646 N N . LEU A 1 214 ? 6.992 8.602 -23.237 1.00 64.81 214 LEU A N 1
ATOM 1647 C CA . LEU A 1 214 ? 6.440 9.603 -22.313 1.00 64.81 214 LEU A CA 1
ATOM 1648 C C . LEU A 1 214 ? 6.259 11.024 -22.879 1.00 64.81 214 LEU A C 1
ATOM 1650 O O . LEU A 1 214 ? 5.732 11.871 -22.178 1.00 64.81 214 LEU A O 1
ATOM 1654 N N . LYS A 1 215 ? 6.639 11.316 -24.134 1.00 64.94 215 LYS A N 1
ATOM 1655 C CA . LYS A 1 215 ? 6.643 12.692 -24.706 1.00 64.94 215 LYS A CA 1
ATOM 1656 C C . LYS A 1 215 ? 7.422 13.719 -23.861 1.00 64.94 215 LYS A C 1
ATOM 1658 O O . LYS A 1 215 ? 7.227 14.923 -24.017 1.00 64.94 215 LYS A O 1
ATOM 1663 N N . ILE A 1 216 ? 8.330 13.259 -23.007 1.00 66.94 216 ILE A N 1
ATOM 1664 C CA . ILE A 1 216 ? 9.177 14.129 -22.202 1.00 66.94 216 ILE A CA 1
ATOM 1665 C C . ILE A 1 216 ? 10.347 14.614 -23.060 1.00 66.94 216 ILE A C 1
ATOM 1667 O O . ILE A 1 216 ? 10.965 13.843 -23.798 1.00 66.94 216 ILE A O 1
ATOM 1671 N N . GLU A 1 217 ? 10.716 15.886 -22.918 1.00 68.56 217 GLU A N 1
ATOM 1672 C CA . GLU A 1 217 ? 11.981 16.390 -23.450 1.00 68.56 217 GLU A CA 1
ATOM 1673 C C . GLU A 1 217 ? 13.162 15.744 -22.711 1.00 68.56 217 GLU A C 1
ATOM 1675 O O . GLU A 1 217 ? 13.573 16.202 -21.642 1.00 68.56 217 GLU A O 1
ATOM 1680 N N . TRP A 1 218 ? 13.729 14.683 -23.290 1.00 67.19 218 TRP A N 1
ATOM 1681 C CA . TRP A 1 218 ? 14.825 13.911 -22.694 1.00 67.19 218 TRP A CA 1
ATOM 1682 C C . TRP A 1 218 ? 15.984 14.784 -22.202 1.00 67.19 218 TRP A C 1
ATOM 1684 O O . TRP A 1 218 ? 16.482 14.573 -21.100 1.00 67.19 218 TRP A O 1
ATOM 1694 N N . ALA A 1 219 ? 16.344 15.832 -22.949 1.00 71.38 219 ALA A N 1
ATOM 1695 C CA . ALA A 1 219 ? 17.401 16.774 -22.577 1.00 71.38 219 ALA A CA 1
ATOM 1696 C C . ALA A 1 219 ? 17.196 17.422 -21.194 1.00 71.38 219 ALA A C 1
ATOM 1698 O O . ALA A 1 219 ? 18.171 17.701 -20.502 1.00 71.38 219 ALA A O 1
ATOM 1699 N N . LYS A 1 220 ? 15.944 17.624 -20.758 1.00 71.06 220 LYS A N 1
ATOM 1700 C CA . LYS A 1 220 ? 15.640 18.169 -19.429 1.00 71.06 220 LYS A CA 1
ATOM 1701 C C . LYS A 1 220 ? 15.811 17.126 -18.327 1.00 71.06 220 LYS A C 1
ATOM 1703 O O . LYS A 1 220 ? 16.139 17.505 -17.208 1.00 71.06 220 LYS A O 1
ATOM 1708 N N . TYR A 1 221 ? 15.598 15.843 -18.610 1.00 72.44 221 TYR A N 1
ATOM 1709 C CA . TYR A 1 221 ? 15.507 14.770 -17.608 1.00 72.44 221 TYR A CA 1
ATOM 1710 C C . TYR A 1 221 ? 16.729 13.842 -17.578 1.00 72.44 221 TYR A C 1
ATOM 1712 O O . TYR A 1 221 ? 16.906 13.097 -16.611 1.00 72.44 221 TYR A O 1
ATOM 1720 N N . LYS A 1 222 ? 17.592 13.927 -18.595 1.00 68.44 222 LYS A N 1
ATOM 1721 C CA . LYS A 1 222 ? 18.837 13.170 -18.720 1.00 68.44 222 LYS A CA 1
ATOM 1722 C C . LYS A 1 222 ? 19.684 13.293 -17.446 1.00 68.44 222 LYS A C 1
ATOM 1724 O O . LYS A 1 222 ? 19.941 14.395 -16.970 1.00 68.44 222 LYS A O 1
ATOM 1729 N N . GLY A 1 223 ? 20.078 12.150 -16.882 1.00 71.75 223 GLY A N 1
ATOM 1730 C CA . GLY A 1 223 ? 20.880 12.048 -15.654 1.00 71.75 223 GLY A CA 1
ATOM 1731 C C . GLY A 1 223 ? 20.097 12.052 -14.334 1.00 71.75 223 GLY A C 1
ATOM 1732 O O . GLY A 1 223 ? 20.656 11.671 -13.313 1.00 71.75 223 GLY A O 1
ATOM 1733 N N . ASN A 1 224 ? 18.809 12.416 -14.341 1.00 80.56 224 ASN A N 1
ATOM 1734 C CA . ASN A 1 224 ? 17.984 12.476 -13.124 1.00 80.56 224 ASN A CA 1
ATOM 1735 C C . ASN A 1 224 ? 16.900 11.387 -13.058 1.00 80.56 224 ASN A C 1
ATOM 1737 O O . ASN A 1 224 ? 16.219 11.263 -12.042 1.00 80.56 224 ASN A O 1
ATOM 1741 N N . VAL A 1 225 ? 16.732 10.606 -14.128 1.00 86.88 225 VAL A N 1
ATOM 1742 C CA . VAL A 1 225 ? 15.843 9.439 -14.158 1.00 86.88 225 VAL A CA 1
ATOM 1743 C C . VAL A 1 225 ? 16.607 8.233 -13.631 1.00 86.88 225 VAL A C 1
ATOM 1745 O O . VAL A 1 225 ? 17.618 7.840 -14.210 1.00 86.88 225 VAL A O 1
ATOM 1748 N N . LYS A 1 226 ? 16.121 7.650 -12.535 1.00 90.56 226 LYS A N 1
ATOM 1749 C CA . LYS A 1 226 ? 16.673 6.411 -11.972 1.00 90.56 226 LYS A CA 1
ATOM 1750 C C . LYS A 1 226 ? 15.884 5.218 -12.484 1.00 90.56 226 LYS A C 1
ATOM 1752 O O . LYS A 1 226 ? 14.681 5.335 -12.702 1.00 90.56 226 LYS A O 1
ATOM 1757 N N . ILE A 1 227 ? 16.537 4.072 -12.625 1.00 92.12 227 ILE A N 1
ATOM 1758 C CA . ILE A 1 227 ? 15.859 2.817 -12.938 1.00 92.12 227 ILE A CA 1
ATOM 1759 C C . ILE A 1 227 ? 15.770 1.964 -11.676 1.00 92.12 227 ILE A C 1
ATOM 1761 O O . ILE A 1 227 ? 16.709 1.884 -10.884 1.00 92.12 227 ILE A O 1
ATOM 1765 N N . ALA A 1 228 ? 14.609 1.356 -11.482 1.00 95.19 228 ALA A N 1
ATOM 1766 C CA . ALA A 1 228 ? 14.330 0.421 -10.410 1.00 95.19 228 ALA A CA 1
ATOM 1767 C C . ALA A 1 228 ? 13.659 -0.829 -10.980 1.00 95.19 228 ALA A C 1
ATOM 1769 O O . ALA A 1 228 ? 13.189 -0.846 -12.120 1.00 95.19 228 ALA A O 1
ATOM 1770 N N . GLN A 1 229 ? 13.577 -1.865 -10.158 1.00 95.94 229 GLN A N 1
ATOM 1771 C CA . GLN A 1 229 ? 12.835 -3.081 -10.462 1.00 95.94 229 GLN A CA 1
ATOM 1772 C C . GLN A 1 229 ? 11.788 -3.330 -9.377 1.00 95.94 229 GLN A C 1
ATOM 1774 O O . GLN A 1 229 ? 12.090 -3.308 -8.182 1.00 95.94 229 GLN A O 1
ATOM 1779 N N . ILE A 1 230 ? 10.544 -3.545 -9.792 1.00 96.94 230 ILE A N 1
ATOM 1780 C CA . ILE A 1 230 ? 9.404 -3.739 -8.894 1.00 96.94 230 ILE A CA 1
ATOM 1781 C C . ILE A 1 230 ? 9.054 -5.218 -8.883 1.00 96.94 230 ILE A C 1
ATOM 1783 O O . ILE A 1 230 ? 8.792 -5.788 -9.943 1.00 96.94 230 ILE A O 1
ATOM 1787 N N . ARG A 1 231 ? 9.019 -5.835 -7.699 1.00 94.94 231 ARG A N 1
ATOM 1788 C CA . ARG A 1 231 ? 8.520 -7.203 -7.545 1.00 94.94 231 ARG A CA 1
ATOM 1789 C C . ARG A 1 231 ? 7.015 -7.222 -7.797 1.00 94.94 231 ARG A C 1
ATOM 1791 O O . ARG A 1 231 ? 6.249 -6.635 -7.030 1.00 94.94 231 ARG A O 1
ATOM 1798 N N . ILE A 1 232 ? 6.610 -7.929 -8.842 1.00 93.31 232 ILE A N 1
ATOM 1799 C CA . ILE A 1 232 ? 5.208 -8.157 -9.206 1.00 93.31 232 ILE A CA 1
ATOM 1800 C C . ILE A 1 232 ? 4.858 -9.636 -8.979 1.00 93.31 232 ILE A C 1
ATOM 1802 O O . ILE A 1 232 ? 5.595 -10.354 -8.305 1.00 93.31 232 ILE A O 1
ATOM 1806 N N . GLY A 1 233 ? 3.722 -10.090 -9.504 1.00 85.88 233 GLY A N 1
ATOM 1807 C CA . GLY A 1 233 ? 3.250 -11.472 -9.387 1.00 85.88 233 GLY A CA 1
ATOM 1808 C C . GLY A 1 233 ? 1.868 -11.548 -8.754 1.00 85.88 233 GLY A C 1
ATOM 1809 O O . GLY A 1 233 ? 1.363 -10.548 -8.234 1.00 85.88 233 GLY A O 1
ATOM 1810 N N . ALA A 1 234 ? 1.248 -12.723 -8.821 1.00 76.25 234 ALA A N 1
ATOM 1811 C CA . ALA A 1 234 ? -0.060 -12.933 -8.224 1.00 76.25 234 ALA A CA 1
ATOM 1812 C C . ALA A 1 234 ? 0.033 -12.901 -6.691 1.00 76.25 234 ALA A C 1
ATOM 1814 O O . ALA A 1 234 ? 0.997 -13.395 -6.099 1.00 76.25 234 ALA A O 1
ATOM 1815 N N . ALA A 1 235 ? -0.992 -12.344 -6.042 1.00 72.62 235 ALA A N 1
ATOM 1816 C CA . ALA A 1 235 ? -1.073 -12.314 -4.583 1.00 72.62 235 ALA A CA 1
ATOM 1817 C C . ALA A 1 235 ? -1.032 -13.734 -3.987 1.00 72.62 235 ALA A C 1
ATOM 1819 O O . ALA A 1 235 ? -0.383 -13.944 -2.967 1.00 72.62 235 ALA A O 1
ATOM 1820 N N . CYS A 1 236 ? -1.647 -14.716 -4.663 1.00 62.91 236 CYS A N 1
ATOM 1821 C CA . CYS A 1 236 ? -1.629 -16.124 -4.260 1.00 62.91 236 CYS A CA 1
ATOM 1822 C C . CYS A 1 236 ? -0.223 -16.740 -4.295 1.00 62.91 236 CYS A C 1
ATOM 1824 O O . CYS A 1 236 ? 0.146 -17.436 -3.355 1.00 62.91 236 CYS A O 1
ATOM 1826 N N . ASP A 1 237 ? 0.582 -16.435 -5.317 1.00 63.72 237 ASP A N 1
ATOM 1827 C CA . ASP A 1 237 ? 1.944 -16.969 -5.443 1.00 63.72 237 ASP A CA 1
ATOM 1828 C C . ASP A 1 237 ? 2.843 -16.429 -4.329 1.00 63.72 237 ASP A C 1
ATOM 1830 O O . ASP A 1 237 ? 3.644 -17.158 -3.743 1.00 63.72 237 ASP A O 1
ATOM 1834 N N . TYR A 1 238 ? 2.685 -15.145 -3.987 1.00 65.25 238 TYR A N 1
ATOM 1835 C CA . TYR A 1 238 ? 3.371 -14.586 -2.828 1.00 65.25 238 TYR A CA 1
ATOM 1836 C C . TYR A 1 238 ? 2.875 -15.198 -1.521 1.00 65.25 238 TYR A C 1
ATOM 1838 O O . TYR A 1 238 ? 3.698 -15.568 -0.684 1.00 65.25 238 TYR A O 1
ATOM 1846 N N . ALA A 1 239 ? 1.554 -15.308 -1.359 1.00 59.28 239 ALA A N 1
ATOM 1847 C CA . ALA A 1 239 ? 0.945 -15.838 -0.153 1.00 59.28 239 ALA A CA 1
ATOM 1848 C C . ALA A 1 239 ? 1.404 -17.267 0.122 1.00 59.28 239 ALA A C 1
ATOM 1850 O O . ALA A 1 239 ? 1.591 -17.574 1.284 1.00 59.28 239 ALA A O 1
ATOM 1851 N N . GLN A 1 240 ? 1.638 -18.091 -0.909 1.00 62.59 240 GLN A N 1
ATOM 1852 C CA . GLN A 1 240 ? 1.988 -19.511 -0.794 1.00 62.59 240 GLN A CA 1
ATOM 1853 C C . GLN A 1 240 ? 3.498 -19.804 -0.676 1.00 62.59 240 GLN A C 1
ATOM 1855 O O . GLN A 1 240 ? 3.845 -20.938 -0.346 1.00 62.59 240 GLN A O 1
ATOM 1860 N N . LYS A 1 241 ? 4.398 -18.817 -0.854 1.00 65.38 241 LYS A N 1
ATOM 1861 C CA . LYS A 1 241 ? 5.878 -18.991 -0.861 1.00 65.38 241 LYS A CA 1
ATOM 1862 C C . LYS A 1 241 ? 6.350 -20.200 -1.673 1.00 65.38 241 LYS A C 1
ATOM 1864 O O . LYS A 1 241 ? 7.289 -20.907 -1.306 1.00 65.38 241 LYS A O 1
ATOM 1869 N N . THR A 1 242 ? 5.684 -20.464 -2.788 1.00 61.81 242 THR A N 1
ATOM 1870 C CA . THR A 1 242 ? 6.057 -21.567 -3.663 1.00 61.81 242 THR A CA 1
ATOM 1871 C C . THR A 1 242 ? 7.457 -21.296 -4.204 1.00 61.81 242 THR A C 1
ATOM 1873 O O . THR A 1 242 ? 7.694 -20.247 -4.806 1.00 61.81 242 THR A O 1
ATOM 1876 N N . SER A 1 243 ? 8.398 -22.217 -3.977 1.00 66.44 243 SER A N 1
ATOM 1877 C CA . SER A 1 243 ? 9.748 -22.090 -4.529 1.00 66.44 243 SER A CA 1
ATOM 1878 C C . SER A 1 243 ? 9.655 -21.970 -6.044 1.00 66.44 243 SER A C 1
ATOM 1880 O O . SER A 1 243 ? 9.085 -22.837 -6.710 1.00 66.44 243 SER A O 1
ATOM 1882 N N . GLY A 1 244 ? 10.184 -20.882 -6.596 1.00 74.12 244 GLY A N 1
ATOM 1883 C CA . GLY A 1 244 ? 9.958 -20.602 -7.998 1.00 74.12 244 GLY A CA 1
ATOM 1884 C C . GLY A 1 244 ? 10.505 -19.267 -8.487 1.00 74.12 244 GLY A C 1
ATOM 1885 O O . GLY A 1 244 ? 11.114 -18.503 -7.734 1.00 74.12 244 GLY A O 1
ATOM 1886 N N . PRO A 1 245 ? 10.312 -19.003 -9.786 1.00 84.06 245 PRO A N 1
ATOM 1887 C CA . PRO A 1 245 ? 10.680 -17.745 -10.411 1.00 84.06 245 PRO A CA 1
ATOM 1888 C C . PRO A 1 245 ? 9.964 -16.550 -9.766 1.00 84.06 245 PRO A C 1
ATOM 1890 O O . PRO A 1 245 ? 8.738 -16.519 -9.702 1.00 84.06 245 PRO A O 1
ATOM 1893 N N . VAL A 1 246 ? 10.719 -15.532 -9.348 1.00 90.50 246 VAL A N 1
ATOM 1894 C CA . VAL A 1 246 ? 10.177 -14.278 -8.812 1.00 90.50 246 VAL A CA 1
ATOM 1895 C C . VAL A 1 246 ? 10.110 -13.238 -9.936 1.00 90.50 246 VAL A C 1
ATOM 1897 O O . VAL A 1 246 ? 11.163 -12.851 -10.456 1.00 90.50 246 VAL A O 1
ATOM 1900 N N . PRO A 1 247 ? 8.911 -12.785 -10.349 1.00 93.31 247 PRO A N 1
ATOM 1901 C CA . PRO A 1 247 ? 8.774 -11.844 -11.449 1.00 93.31 247 PRO A CA 1
ATOM 1902 C C . PRO A 1 247 ? 8.998 -10.396 -10.996 1.00 93.31 247 PRO A C 1
ATOM 1904 O O . PRO A 1 247 ? 8.542 -9.951 -9.940 1.00 93.31 247 PRO A O 1
ATOM 1907 N N . TYR A 1 248 ? 9.675 -9.644 -11.852 1.00 95.12 248 TYR A N 1
ATOM 1908 C CA . TYR A 1 248 ? 9.978 -8.231 -11.694 1.00 95.12 248 TYR A CA 1
ATOM 1909 C C . TYR A 1 248 ? 9.623 -7.478 -12.968 1.00 95.12 248 TYR A C 1
ATOM 1911 O O . TYR A 1 248 ? 9.739 -8.015 -14.066 1.00 95.12 248 TYR A O 1
ATOM 1919 N N . VAL A 1 249 ? 9.258 -6.210 -12.829 1.00 94.75 249 VAL A N 1
ATOM 1920 C CA . VAL A 1 249 ? 9.128 -5.288 -13.960 1.00 94.75 249 VAL A CA 1
ATOM 1921 C C . VAL A 1 249 ? 10.053 -4.095 -13.767 1.00 94.75 249 VAL A C 1
ATOM 1923 O O . VAL A 1 249 ? 10.223 -3.614 -12.642 1.00 94.75 249 VAL A O 1
ATOM 1926 N N . LEU A 1 250 ? 10.676 -3.631 -14.849 1.00 94.44 250 LEU A N 1
ATOM 1927 C CA . LEU A 1 250 ? 11.496 -2.426 -14.808 1.00 94.44 250 LEU A CA 1
ATOM 1928 C C . LEU A 1 250 ? 10.621 -1.173 -14.723 1.00 94.44 250 LEU A C 1
ATOM 1930 O O . LEU A 1 250 ? 9.584 -1.059 -15.379 1.00 94.44 250 LEU A O 1
ATOM 1934 N N . ALA A 1 251 ? 11.075 -0.210 -13.928 1.00 93.06 251 ALA A N 1
ATOM 1935 C CA . ALA A 1 251 ? 10.416 1.068 -13.737 1.00 93.06 251 ALA A CA 1
ATOM 1936 C C . ALA A 1 251 ? 11.423 2.211 -13.856 1.00 93.06 251 ALA A C 1
ATOM 1938 O O . ALA A 1 251 ? 12.489 2.180 -13.241 1.00 93.06 251 ALA A O 1
ATOM 1939 N N . ALA A 1 252 ? 11.070 3.240 -14.618 1.00 91.44 252 ALA A N 1
ATOM 1940 C CA . ALA A 1 252 ? 11.777 4.511 -14.596 1.00 91.44 252 ALA A CA 1
ATOM 1941 C C . ALA A 1 252 ? 11.151 5.420 -13.535 1.00 91.44 252 ALA A C 1
ATOM 1943 O O . ALA A 1 252 ? 9.956 5.706 -13.576 1.00 91.44 252 ALA A O 1
ATOM 1944 N N . LEU A 1 253 ? 11.964 5.882 -12.591 1.00 92.19 253 LEU A N 1
ATOM 1945 C CA . LEU A 1 253 ? 11.599 6.870 -11.585 1.00 92.19 253 LEU A CA 1
ATOM 1946 C C . LEU A 1 253 ? 11.893 8.248 -12.169 1.00 92.19 253 LEU A C 1
ATOM 1948 O O . LEU A 1 253 ? 13.038 8.710 -12.179 1.00 92.19 253 LEU A O 1
ATOM 1952 N N . VAL A 1 254 ? 10.850 8.881 -12.695 1.00 88.06 254 VAL A N 1
ATOM 1953 C CA . VAL A 1 254 ? 10.928 10.186 -13.345 1.00 88.06 254 VAL A CA 1
ATOM 1954 C C . VAL A 1 254 ? 10.685 11.272 -12.295 1.00 88.06 254 VAL A C 1
ATOM 1956 O O . VAL A 1 254 ? 9.606 11.296 -11.704 1.00 88.06 254 VAL A O 1
ATOM 1959 N N . PRO A 1 255 ? 11.645 12.175 -12.033 1.00 87.94 255 PRO A N 1
ATOM 1960 C CA . PRO A 1 255 ? 11.474 13.233 -11.043 1.00 87.94 255 PRO A CA 1
ATOM 1961 C C . PRO A 1 255 ? 10.400 14.225 -11.484 1.00 87.94 255 PRO A C 1
ATOM 1963 O O . PRO A 1 255 ? 10.420 14.710 -12.617 1.00 87.94 255 PRO A O 1
ATOM 1966 N N . VAL A 1 256 ? 9.496 14.575 -10.574 1.00 81.75 256 VAL A N 1
ATOM 1967 C CA . VAL A 1 256 ? 8.475 15.594 -10.823 1.00 81.75 256 VAL A CA 1
ATOM 1968 C C . VAL A 1 256 ? 9.091 16.969 -10.583 1.00 81.75 256 VAL A C 1
ATOM 1970 O O . VAL A 1 256 ? 9.657 17.224 -9.522 1.00 81.75 256 VAL A O 1
ATOM 1973 N N . ARG A 1 257 ? 8.996 17.865 -11.571 1.00 75.44 257 ARG A N 1
ATOM 1974 C CA . ARG A 1 257 ? 9.506 19.242 -11.476 1.00 75.44 257 ARG A CA 1
ATOM 1975 C C . ARG A 1 257 ? 8.380 20.257 -11.378 1.00 75.44 257 ARG A C 1
ATOM 1977 O O . ARG A 1 257 ? 7.318 20.079 -11.979 1.00 75.44 257 ARG A O 1
ATOM 1984 N N . ASP A 1 258 ? 8.655 21.356 -10.686 1.00 62.62 258 ASP A N 1
ATOM 1985 C CA . ASP A 1 258 ? 7.767 22.513 -10.662 1.00 62.62 258 ASP A CA 1
ATOM 1986 C C . ASP A 1 258 ? 7.628 23.109 -12.071 1.00 62.62 258 ASP A C 1
ATOM 1988 O O . ASP A 1 258 ? 8.610 23.298 -12.789 1.00 62.62 258 ASP A O 1
ATOM 1992 N N . GLY A 1 259 ? 6.383 23.352 -12.493 1.00 58.41 259 GLY A N 1
ATOM 1993 C CA . GLY A 1 259 ? 6.053 23.851 -13.833 1.00 58.41 259 GLY A CA 1
ATOM 1994 C C . GLY A 1 259 ? 5.964 22.789 -14.939 1.00 58.41 259 GLY A C 1
ATOM 1995 O O . GLY A 1 259 ? 5.602 23.140 -16.062 1.00 58.41 259 GLY A O 1
ATOM 1996 N N . ALA A 1 260 ? 6.235 21.507 -14.651 1.00 59.94 260 ALA A N 1
ATOM 1997 C CA . ALA A 1 260 ? 5.983 20.419 -15.600 1.00 59.94 260 ALA A CA 1
ATOM 1998 C C . ALA A 1 260 ? 4.473 20.288 -15.855 1.00 59.94 260 ALA A C 1
ATOM 2000 O O . ALA A 1 260 ? 3.674 20.184 -14.916 1.00 59.94 260 ALA A O 1
ATOM 2001 N N . ARG A 1 261 ? 4.066 20.329 -17.127 1.00 55.53 261 ARG A N 1
ATOM 2002 C CA . ARG A 1 261 ? 2.641 20.346 -17.483 1.00 55.53 261 ARG A CA 1
ATOM 2003 C C . ARG A 1 261 ? 2.057 18.927 -17.388 1.00 55.53 261 ARG A C 1
ATOM 2005 O O . ARG A 1 261 ? 2.729 17.985 -17.795 1.00 55.53 261 ARG A O 1
ATOM 2012 N N . PRO A 1 262 ? 0.800 18.739 -16.936 1.00 50.84 262 PRO A N 1
ATOM 2013 C CA . PRO A 1 262 ? 0.197 17.405 -16.765 1.00 50.84 262 PRO A CA 1
ATOM 2014 C C . PRO A 1 262 ? 0.214 16.521 -18.027 1.00 50.84 262 PRO A C 1
ATOM 2016 O O . PRO A 1 262 ? 0.249 15.299 -17.937 1.00 50.84 262 PRO A O 1
ATOM 2019 N N . HIS A 1 263 ? 0.221 17.137 -19.214 1.00 47.84 263 HIS A N 1
ATOM 2020 C CA . HIS A 1 263 ? 0.262 16.451 -20.510 1.00 47.84 263 HIS A CA 1
ATOM 2021 C C . HIS A 1 263 ? 1.666 16.001 -20.951 1.00 47.84 263 HIS A C 1
ATOM 2023 O O . HIS A 1 263 ? 1.788 15.291 -21.947 1.00 47.84 263 HIS A O 1
ATOM 2029 N N . GLU A 1 264 ? 2.725 16.416 -20.248 1.00 52.44 264 GLU A N 1
ATOM 2030 C CA . GLU A 1 264 ? 4.109 15.998 -20.528 1.00 52.44 264 GLU A CA 1
ATOM 2031 C C . GLU A 1 264 ? 4.396 14.580 -20.012 1.00 52.44 264 GLU A C 1
ATOM 2033 O O . GLU A 1 264 ? 5.458 14.044 -20.295 1.00 52.44 264 GLU A O 1
ATOM 2038 N N . LEU A 1 265 ? 3.452 13.968 -19.284 1.00 55.97 265 LEU A N 1
ATOM 2039 C CA . LEU A 1 265 ? 3.553 12.623 -18.706 1.00 55.97 265 LEU A CA 1
ATOM 2040 C C . LEU A 1 265 ? 2.373 11.731 -19.110 1.00 55.97 265 LEU A C 1
ATOM 2042 O O . LEU A 1 265 ? 2.026 10.792 -18.404 1.00 55.97 265 LEU A O 1
ATOM 2046 N N . THR A 1 266 ? 1.719 12.019 -20.237 1.00 54.69 266 THR A N 1
ATOM 2047 C CA . THR A 1 266 ? 0.690 11.128 -20.786 1.00 54.69 266 THR A CA 1
ATOM 2048 C C . THR A 1 266 ? 1.356 10.112 -21.718 1.00 54.69 266 THR A C 1
ATOM 2050 O O . THR A 1 266 ? 1.973 10.520 -22.709 1.00 54.69 266 THR A O 1
ATOM 2053 N N . PRO A 1 267 ? 1.256 8.799 -21.447 1.00 57.41 267 PRO A N 1
ATOM 2054 C CA . PRO A 1 267 ? 1.949 7.800 -22.243 1.00 57.41 267 PRO A CA 1
ATOM 2055 C C . PRO A 1 267 ? 1.365 7.759 -23.663 1.00 57.41 267 PRO A C 1
ATOM 2057 O O . PRO A 1 267 ? 0.151 7.809 -23.852 1.00 57.41 267 PRO A O 1
ATOM 2060 N N . LYS A 1 268 ? 2.224 7.654 -24.689 1.00 56.22 268 LYS A N 1
ATOM 2061 C CA . LYS A 1 268 ? 1.784 7.367 -26.072 1.00 56.22 268 LYS A CA 1
ATOM 2062 C C . LYS A 1 268 ? 1.164 5.972 -26.207 1.00 56.22 268 LYS A C 1
ATOM 2064 O O . LYS A 1 268 ? 0.483 5.704 -27.192 1.00 56.22 268 LYS A O 1
ATOM 2069 N N . SER A 1 269 ? 1.482 5.081 -25.273 1.00 57.25 269 SER A N 1
ATOM 2070 C CA . SER A 1 269 ? 1.253 3.644 -25.347 1.00 57.25 269 SER A CA 1
ATOM 2071 C C . SER A 1 269 ? 0.575 3.116 -24.079 1.00 57.25 269 SER A C 1
ATOM 2073 O O . SER A 1 269 ? 0.133 3.856 -23.208 1.00 57.25 269 SER A O 1
ATOM 2075 N N . THR A 1 270 ? 0.541 1.794 -23.976 1.00 65.00 270 THR A N 1
ATOM 2076 C CA . THR A 1 270 ? 0.004 0.977 -22.886 1.00 65.00 270 THR A CA 1
ATOM 2077 C C . THR A 1 270 ? 0.848 1.006 -21.608 1.00 65.00 270 THR A C 1
ATOM 2079 O O . THR A 1 270 ? 0.749 0.080 -20.807 1.00 65.00 270 THR A O 1
ATOM 2082 N N . GLY A 1 271 ? 1.741 1.989 -21.470 1.00 77.69 271 GLY A N 1
ATOM 2083 C CA . GLY A 1 271 ? 2.578 2.160 -20.290 1.00 77.69 271 GLY A CA 1
ATOM 2084 C C . GLY A 1 271 ? 1.733 2.467 -19.058 1.00 77.69 271 GLY A C 1
ATOM 2085 O O . GLY A 1 271 ? 0.690 3.113 -19.155 1.00 77.69 271 GLY A O 1
ATOM 2086 N N . TRP A 1 272 ? 2.190 1.997 -17.906 1.00 88.44 272 TRP A N 1
ATOM 2087 C CA . TRP A 1 272 ? 1.578 2.291 -16.618 1.00 88.44 272 TRP A CA 1
ATOM 2088 C C . TRP A 1 272 ? 2.331 3.431 -15.931 1.00 88.44 272 TRP A C 1
ATOM 2090 O O . TRP A 1 272 ? 3.562 3.494 -16.000 1.00 88.44 272 TRP A O 1
ATOM 2100 N N . ILE A 1 273 ? 1.593 4.335 -15.285 1.00 88.88 273 ILE A N 1
ATOM 2101 C CA . ILE A 1 273 ? 2.146 5.495 -14.584 1.00 88.88 273 ILE A CA 1
ATOM 2102 C C . ILE A 1 273 ? 1.558 5.556 -13.186 1.00 88.88 273 ILE A C 1
ATOM 2104 O O . ILE A 1 273 ? 0.341 5.567 -13.027 1.00 88.88 273 ILE A O 1
ATOM 2108 N N . SER A 1 274 ? 2.421 5.649 -12.181 1.00 91.81 274 SER A N 1
ATOM 2109 C CA . SER A 1 274 ? 1.974 5.845 -10.807 1.00 91.81 274 SER A CA 1
ATOM 2110 C C . SER A 1 274 ? 1.527 7.290 -10.534 1.00 91.81 274 SER A C 1
ATOM 2112 O O . SER A 1 274 ? 1.976 8.236 -11.199 1.00 91.81 274 SER A O 1
ATOM 2114 N N . PRO A 1 275 ? 0.769 7.509 -9.447 1.00 92.25 275 PRO A N 1
ATOM 2115 C CA . PRO A 1 275 ? 0.705 8.812 -8.796 1.00 92.25 275 PRO A CA 1
ATOM 2116 C C . PRO A 1 275 ? 2.104 9.350 -8.446 1.00 92.25 275 PRO A C 1
ATOM 2118 O O . PRO A 1 275 ? 3.075 8.592 -8.352 1.00 92.25 275 PRO A O 1
ATOM 2121 N N . GLU A 1 276 ? 2.204 10.661 -8.229 1.00 92.31 276 GLU A N 1
ATOM 2122 C CA . GLU A 1 276 ? 3.424 11.310 -7.734 1.00 92.31 276 GLU A CA 1
ATOM 2123 C C . GLU A 1 276 ? 3.720 10.819 -6.309 1.00 92.31 276 GLU A C 1
ATOM 2125 O O . GLU A 1 276 ? 2.897 11.019 -5.422 1.00 92.31 276 GLU A O 1
ATOM 2130 N N . VAL A 1 277 ? 4.861 10.170 -6.077 1.00 93.75 277 VAL A N 1
ATOM 2131 C CA . VAL A 1 277 ? 5.235 9.554 -4.790 1.00 93.75 277 VAL A CA 1
ATOM 2132 C C . VAL A 1 277 ? 6.702 9.813 -4.458 1.00 93.75 277 VAL A C 1
ATOM 2134 O O . VAL A 1 277 ? 7.490 10.168 -5.323 1.00 93.75 277 VAL A O 1
ATOM 2137 N N . ASP A 1 278 ? 7.103 9.615 -3.208 1.00 92.50 278 ASP A N 1
ATOM 2138 C CA . ASP A 1 278 ? 8.469 9.829 -2.739 1.00 92.50 278 ASP A CA 1
ATOM 2139 C C . ASP A 1 278 ? 8.994 8.592 -1.997 1.00 92.50 278 ASP A C 1
ATOM 2141 O O . ASP A 1 278 ? 8.412 8.133 -1.013 1.00 92.50 278 ASP A O 1
ATOM 2145 N N . PHE A 1 279 ? 10.142 8.087 -2.449 1.00 90.25 279 PHE A N 1
ATOM 2146 C CA . PHE A 1 279 ? 10.876 6.967 -1.845 1.00 90.25 279 PHE A CA 1
ATOM 2147 C C . PHE A 1 279 ? 12.037 7.418 -0.938 1.00 90.25 279 PHE A C 1
ATOM 2149 O O . PHE A 1 279 ? 12.831 6.599 -0.497 1.00 90.25 279 PHE A O 1
ATOM 2156 N N . GLY A 1 280 ? 12.150 8.717 -0.647 1.00 86.31 280 GLY A N 1
ATOM 2157 C CA . GLY A 1 280 ? 13.207 9.318 0.175 1.00 86.31 280 GLY A CA 1
ATOM 2158 C C . GLY A 1 280 ? 14.256 10.107 -0.614 1.00 86.31 280 GLY A C 1
ATOM 2159 O O . GLY A 1 280 ? 15.180 10.643 -0.012 1.00 86.31 280 GLY A O 1
ATOM 2160 N N . SER A 1 281 ? 14.123 10.206 -1.941 1.00 85.06 281 SER A N 1
ATOM 2161 C CA . SER A 1 281 ? 15.048 10.976 -2.796 1.00 85.06 281 SER A CA 1
ATOM 2162 C C . SER A 1 281 ? 14.367 12.081 -3.606 1.00 85.06 281 SER A C 1
ATOM 2164 O O . SER A 1 281 ? 14.967 12.623 -4.531 1.00 85.06 281 SER A O 1
ATOM 2166 N N . GLY A 1 282 ? 13.129 12.425 -3.240 1.00 88.94 282 GLY A N 1
ATOM 2167 C CA . GLY A 1 282 ? 12.312 13.419 -3.922 1.00 88.94 282 GLY A CA 1
ATOM 2168 C C . GLY A 1 282 ? 11.078 12.801 -4.574 1.00 88.94 282 GLY A C 1
ATOM 2169 O O . GLY A 1 282 ? 10.944 11.580 -4.681 1.00 88.94 282 GLY A O 1
ATOM 2170 N N . ILE A 1 283 ? 10.166 13.672 -5.002 1.00 90.62 283 ILE A N 1
ATOM 2171 C CA . ILE A 1 283 ? 8.911 13.270 -5.638 1.00 90.62 283 ILE A CA 1
ATOM 2172 C C . ILE A 1 283 ? 9.202 12.777 -7.057 1.00 90.62 283 ILE A C 1
ATOM 2174 O O . ILE A 1 283 ? 9.802 13.480 -7.873 1.00 90.62 283 ILE A O 1
ATOM 2178 N N . VAL A 1 284 ? 8.755 11.563 -7.347 1.00 91.44 284 VAL A N 1
ATOM 2179 C CA . VAL A 1 284 ? 8.905 10.867 -8.620 1.00 91.44 284 VAL A CA 1
ATOM 2180 C C . VAL A 1 284 ? 7.564 10.296 -9.074 1.00 91.44 284 VAL A C 1
ATOM 2182 O O . VAL A 1 284 ? 6.670 10.038 -8.270 1.00 91.44 284 VAL A O 1
ATOM 2185 N N . GLN A 1 285 ? 7.438 10.045 -10.369 1.00 90.44 285 GLN A N 1
ATOM 2186 C CA . GLN A 1 285 ? 6.434 9.142 -10.920 1.00 90.44 285 GLN A CA 1
ATOM 2187 C C . GLN A 1 285 ? 7.128 7.919 -11.494 1.00 90.44 285 GLN A C 1
ATOM 2189 O O . GLN A 1 285 ? 8.187 8.018 -12.115 1.00 90.44 285 GLN A O 1
ATOM 2194 N N . LEU A 1 286 ? 6.532 6.758 -11.262 1.00 91.75 286 LEU A N 1
ATOM 2195 C CA . LEU A 1 286 ? 7.024 5.493 -11.762 1.00 91.75 286 LEU A CA 1
ATOM 2196 C C . LEU A 1 286 ? 6.373 5.278 -13.108 1.00 91.75 286 LEU A C 1
ATOM 2198 O O . LEU A 1 286 ? 5.152 5.182 -13.198 1.00 91.75 286 LEU A O 1
ATOM 2202 N N . PHE A 1 287 ? 7.196 5.194 -14.139 1.00 89.88 287 PHE A N 1
ATOM 2203 C CA . PHE A 1 287 ? 6.761 4.728 -15.436 1.00 89.88 287 PHE A CA 1
ATOM 2204 C C . PHE A 1 287 ? 7.201 3.291 -15.626 1.00 89.88 287 PHE A C 1
ATOM 2206 O O . PHE A 1 287 ? 8.388 2.976 -15.525 1.00 89.88 287 PHE A O 1
ATOM 2213 N N . VAL A 1 288 ? 6.242 2.440 -15.957 1.00 90.31 288 VAL A N 1
ATOM 2214 C CA . VAL A 1 288 ? 6.480 1.043 -16.278 1.00 90.31 288 VAL A CA 1
ATOM 2215 C C . VAL A 1 288 ? 6.031 0.792 -17.705 1.00 90.31 288 VAL A C 1
ATOM 2217 O O . VAL A 1 288 ? 4.878 1.031 -18.059 1.00 90.31 288 VAL A O 1
ATOM 2220 N N . GLU A 1 289 ? 6.938 0.271 -18.525 1.00 87.94 289 GLU A N 1
ATOM 2221 C CA . GLU A 1 289 ? 6.579 -0.311 -19.811 1.00 87.94 289 GLU A CA 1
ATOM 2222 C C . GLU A 1 289 ? 6.396 -1.827 -19.620 1.00 87.94 289 GLU A C 1
ATOM 2224 O O . GLU A 1 289 ? 7.381 -2.523 -19.361 1.00 87.94 289 GLU A O 1
ATOM 2229 N N . PRO A 1 290 ? 5.162 -2.352 -19.757 1.00 87.69 290 PRO A N 1
ATOM 2230 C CA . PRO A 1 290 ? 4.833 -3.749 -19.475 1.00 87.69 290 PRO A CA 1
ATOM 2231 C C . PRO A 1 290 ? 5.650 -4.827 -20.193 1.00 87.69 290 PRO A C 1
ATOM 2233 O O . PRO A 1 290 ? 5.570 -5.988 -19.809 1.00 87.69 290 PRO A O 1
ATOM 2236 N N . ARG A 1 291 ? 6.404 -4.479 -21.241 1.00 86.31 291 ARG A N 1
ATOM 2237 C CA . ARG A 1 291 ? 7.267 -5.415 -21.981 1.00 86.31 291 ARG A CA 1
ATOM 2238 C C . ARG A 1 291 ? 8.567 -5.749 -21.259 1.00 86.31 291 ARG A C 1
ATOM 2240 O O . ARG A 1 291 ? 9.142 -6.799 -21.519 1.00 86.31 291 ARG A O 1
ATOM 2247 N N . PHE A 1 292 ? 9.029 -4.886 -20.357 1.00 90.56 292 PHE A N 1
ATOM 2248 C CA . PHE A 1 292 ? 10.295 -5.069 -19.646 1.00 90.56 292 PHE A CA 1
ATOM 2249 C C . PHE A 1 292 ? 10.084 -5.840 -18.342 1.00 90.56 292 PHE A C 1
ATOM 2251 O O . PHE A 1 292 ? 10.349 -5.348 -17.242 1.00 90.56 292 PHE A O 1
ATOM 2258 N N . VAL A 1 293 ? 9.557 -7.056 -18.483 1.00 92.12 293 VAL A N 1
ATOM 2259 C CA . VAL A 1 293 ? 9.363 -8.014 -17.391 1.00 92.12 293 VAL A CA 1
ATOM 2260 C C . VAL A 1 293 ? 10.511 -9.009 -17.402 1.00 92.12 293 VAL A C 1
ATOM 2262 O O . VAL A 1 293 ? 10.922 -9.492 -18.453 1.00 92.12 293 VAL A O 1
ATOM 2265 N N . ARG A 1 294 ? 11.016 -9.338 -16.219 1.00 92.06 294 ARG A N 1
ATOM 2266 C CA . ARG A 1 294 ? 12.060 -10.339 -16.016 1.00 92.06 294 ARG A CA 1
ATOM 2267 C C . ARG A 1 294 ? 11.720 -11.224 -14.838 1.00 92.06 294 ARG A C 1
ATOM 2269 O O . ARG A 1 294 ? 10.853 -10.921 -14.025 1.00 92.06 294 ARG A O 1
ATOM 2276 N N . VAL A 1 295 ? 12.463 -12.307 -14.726 1.00 92.12 295 VAL A N 1
ATOM 2277 C CA . VAL A 1 295 ? 12.304 -13.289 -13.664 1.00 92.12 295 VAL A CA 1
ATOM 2278 C C . VAL A 1 295 ? 13.653 -13.520 -13.003 1.00 92.12 295 VAL A C 1
ATOM 2280 O O . VAL A 1 295 ? 14.683 -13.539 -13.680 1.00 92.12 295 VAL A O 1
ATOM 2283 N N . ARG A 1 296 ? 13.665 -13.680 -11.679 1.00 91.94 296 ARG A N 1
ATOM 2284 C CA . ARG A 1 296 ? 14.872 -13.980 -10.904 1.00 91.94 296 ARG A CA 1
ATOM 2285 C C . ARG A 1 296 ? 14.628 -15.105 -9.910 1.00 91.94 296 ARG A C 1
ATOM 2287 O O . ARG A 1 296 ? 13.518 -15.276 -9.419 1.00 91.94 296 ARG A O 1
ATOM 2294 N N . GLY A 1 297 ? 15.672 -15.885 -9.640 1.00 89.81 297 GLY A N 1
ATOM 2295 C CA . GLY A 1 297 ? 15.646 -16.862 -8.556 1.00 89.81 297 GLY A CA 1
ATOM 2296 C C . GLY A 1 297 ? 15.627 -16.160 -7.200 1.00 89.81 297 GLY A C 1
ATOM 2297 O O . GLY A 1 297 ? 16.173 -15.065 -7.058 1.00 89.81 297 GLY A O 1
ATOM 2298 N N . GLU A 1 298 ? 15.024 -16.800 -6.202 1.00 87.88 298 GLU A N 1
ATOM 2299 C CA . GLU A 1 298 ? 14.840 -16.225 -4.866 1.00 87.88 298 GLU A CA 1
ATOM 2300 C C . GLU A 1 298 ? 16.162 -15.790 -4.217 1.00 87.88 298 GLU A C 1
ATOM 2302 O O . GLU A 1 298 ? 16.249 -14.684 -3.693 1.00 87.88 298 GLU A O 1
ATOM 2307 N N . THR A 1 299 ? 17.225 -16.595 -4.331 1.00 88.62 299 THR A N 1
ATOM 2308 C CA . THR A 1 299 ? 18.553 -16.267 -3.781 1.00 88.62 299 THR A CA 1
ATOM 2309 C C . THR A 1 299 ? 19.150 -15.001 -4.396 1.00 88.62 299 THR A C 1
ATOM 2311 O O . THR A 1 299 ? 19.692 -14.166 -3.678 1.00 88.62 299 THR A O 1
ATOM 2314 N N . THR A 1 300 ? 19.032 -14.831 -5.715 1.00 90.44 300 THR A N 1
ATOM 2315 C CA . THR A 1 300 ? 19.491 -13.613 -6.400 1.00 90.44 300 THR A CA 1
ATOM 2316 C C . THR A 1 300 ? 18.654 -12.415 -5.971 1.00 90.44 300 THR A C 1
ATOM 2318 O O . THR A 1 300 ? 19.189 -11.361 -5.643 1.00 90.44 300 THR A O 1
ATOM 2321 N N . ALA A 1 301 ? 17.335 -12.594 -5.928 1.00 91.19 301 ALA A N 1
ATOM 2322 C CA . ALA A 1 301 ? 16.393 -11.553 -5.559 1.00 91.19 301 ALA A CA 1
ATOM 2323 C C . ALA A 1 301 ? 16.526 -11.099 -4.093 1.00 91.19 301 ALA A C 1
ATOM 2325 O O . ALA A 1 301 ? 16.338 -9.921 -3.796 1.00 91.19 301 ALA A O 1
ATOM 2326 N N . ALA A 1 302 ? 16.909 -11.999 -3.185 1.00 91.06 302 ALA A N 1
ATOM 2327 C CA . ALA A 1 302 ? 17.170 -11.692 -1.780 1.00 91.06 302 ALA A CA 1
ATOM 2328 C C . ALA A 1 302 ? 18.376 -10.757 -1.573 1.00 91.06 302 ALA A C 1
ATOM 2330 O O . ALA A 1 302 ? 18.456 -10.097 -0.541 1.00 91.06 302 ALA A O 1
ATOM 2331 N N . ALA A 1 303 ? 19.298 -10.681 -2.540 1.00 92.69 303 ALA A N 1
ATOM 2332 C CA . ALA A 1 303 ? 20.458 -9.791 -2.490 1.00 92.69 303 ALA A CA 1
ATOM 2333 C C . ALA A 1 303 ? 20.162 -8.371 -3.007 1.00 92.69 303 ALA A C 1
ATOM 2335 O O . ALA A 1 303 ? 21.033 -7.501 -2.958 1.00 92.69 303 ALA A O 1
ATOM 2336 N N . PHE A 1 304 ? 18.958 -8.121 -3.530 1.00 94.75 304 PHE A N 1
ATOM 2337 C CA . PHE A 1 304 ? 18.589 -6.797 -4.016 1.00 94.75 304 PHE A CA 1
ATOM 2338 C C . PHE A 1 304 ? 18.434 -5.794 -2.874 1.00 94.75 304 PHE A C 1
ATOM 2340 O O . PHE A 1 304 ? 18.142 -6.151 -1.735 1.00 94.75 304 PHE A O 1
ATOM 2347 N N . LYS A 1 305 ? 18.613 -4.509 -3.192 1.00 94.69 305 LYS A N 1
ATOM 2348 C CA . LYS A 1 305 ? 18.485 -3.422 -2.222 1.00 94.69 305 LYS A CA 1
ATOM 2349 C C . LYS A 1 305 ? 17.120 -2.736 -2.359 1.00 94.69 305 LYS A C 1
ATOM 2351 O O . LYS A 1 305 ? 16.879 -2.106 -3.388 1.00 94.69 305 LYS A O 1
ATOM 2356 N N . PRO A 1 306 ? 16.240 -2.801 -1.347 1.00 95.12 306 PRO A N 1
ATOM 2357 C CA . PRO A 1 306 ? 14.924 -2.186 -1.412 1.00 95.12 306 PRO A CA 1
ATOM 2358 C C . PRO A 1 306 ? 15.009 -0.683 -1.125 1.00 95.12 306 PRO A C 1
ATOM 2360 O O . PRO A 1 306 ? 15.603 -0.255 -0.135 1.00 95.12 306 PRO A O 1
ATOM 2363 N N . ILE A 1 307 ? 14.366 0.123 -1.971 1.00 95.00 307 ILE A N 1
ATOM 2364 C CA . ILE A 1 307 ? 14.163 1.568 -1.752 1.00 95.00 307 ILE A CA 1
ATOM 2365 C C . ILE A 1 307 ? 12.792 1.863 -1.130 1.00 95.00 307 ILE A C 1
ATOM 2367 O O . ILE A 1 307 ? 12.590 2.889 -0.484 1.00 95.00 307 ILE A O 1
ATOM 2371 N N . GLY A 1 308 ? 11.839 0.948 -1.290 1.00 95.25 308 GLY A N 1
ATOM 2372 C CA . GLY A 1 308 ? 10.514 1.039 -0.696 1.00 95.25 308 GLY A CA 1
ATOM 2373 C C . GLY A 1 308 ? 9.612 -0.095 -1.151 1.00 95.25 308 GLY A C 1
ATOM 2374 O O . GLY A 1 308 ? 10.064 -1.079 -1.732 1.00 95.25 308 GLY A O 1
ATOM 2375 N N . ARG A 1 309 ? 8.312 0.049 -0.907 1.00 95.44 309 ARG A N 1
ATOM 2376 C CA . ARG A 1 309 ? 7.293 -0.911 -1.332 1.00 95.44 309 ARG A CA 1
ATOM 2377 C C . ARG A 1 309 ? 6.041 -0.188 -1.797 1.00 95.44 309 ARG A C 1
ATOM 2379 O O . ARG A 1 309 ? 5.548 0.695 -1.097 1.00 95.44 309 ARG A O 1
ATOM 2386 N N . ILE A 1 310 ? 5.519 -0.595 -2.945 1.00 96.12 310 ILE A N 1
ATOM 2387 C CA . ILE A 1 310 ? 4.201 -0.196 -3.429 1.00 96.12 310 ILE A CA 1
ATOM 2388 C C . ILE A 1 310 ? 3.149 -1.015 -2.680 1.00 96.12 310 ILE A C 1
ATOM 2390 O O . ILE A 1 310 ? 3.257 -2.235 -2.561 1.00 96.12 310 ILE A O 1
ATOM 2394 N N . LYS A 1 311 ? 2.142 -0.333 -2.141 1.00 94.25 311 LYS A N 1
ATOM 2395 C CA . LYS A 1 311 ? 1.027 -0.961 -1.432 1.00 94.25 311 LYS A CA 1
ATOM 2396 C C . LYS A 1 311 ? 0.066 -1.636 -2.407 1.00 94.25 311 LYS A C 1
ATOM 2398 O O . LYS A 1 311 ? -0.025 -1.272 -3.576 1.00 94.25 311 LYS A O 1
ATOM 2403 N N . GLU A 1 312 ? -0.677 -2.596 -1.875 1.00 91.19 312 GLU A N 1
ATOM 2404 C CA . GLU A 1 312 ? -1.483 -3.564 -2.619 1.00 91.19 312 GLU A CA 1
ATOM 2405 C C . GLU A 1 312 ? -2.383 -2.965 -3.702 1.00 91.19 312 GLU A C 1
ATOM 2407 O O . GLU A 1 312 ? -2.296 -3.404 -4.840 1.00 91.19 312 GLU A O 1
ATOM 2412 N N . GLN A 1 313 ? -3.183 -1.936 -3.404 1.00 90.69 313 GLN A N 1
ATOM 2413 C CA . GLN A 1 313 ? -4.095 -1.349 -4.396 1.00 90.69 313 GLN A CA 1
ATOM 2414 C C . GLN A 1 313 ? -3.359 -0.880 -5.663 1.00 90.69 313 GLN A C 1
ATOM 2416 O O . GLN A 1 313 ? -3.754 -1.222 -6.776 1.00 90.69 313 GLN A O 1
ATOM 2421 N N . LEU A 1 314 ? -2.265 -0.131 -5.490 1.00 94.12 314 LEU A N 1
ATOM 2422 C CA . LEU A 1 314 ? -1.478 0.391 -6.609 1.00 94.12 314 LEU A CA 1
ATOM 2423 C C . LEU A 1 314 ? -0.676 -0.727 -7.298 1.00 94.12 314 LEU A C 1
ATOM 2425 O O . LEU A 1 314 ? -0.469 -0.704 -8.509 1.00 94.12 314 LEU A O 1
ATOM 2429 N N . LEU A 1 315 ? -0.245 -1.734 -6.535 1.00 95.19 315 LEU A N 1
ATOM 2430 C CA . LEU A 1 315 ? 0.451 -2.900 -7.069 1.00 95.19 315 LEU A CA 1
ATOM 2431 C C . LEU A 1 315 ? -0.464 -3.778 -7.928 1.00 95.19 315 LEU A C 1
ATOM 2433 O O . LEU A 1 315 ? -0.043 -4.226 -8.988 1.00 95.1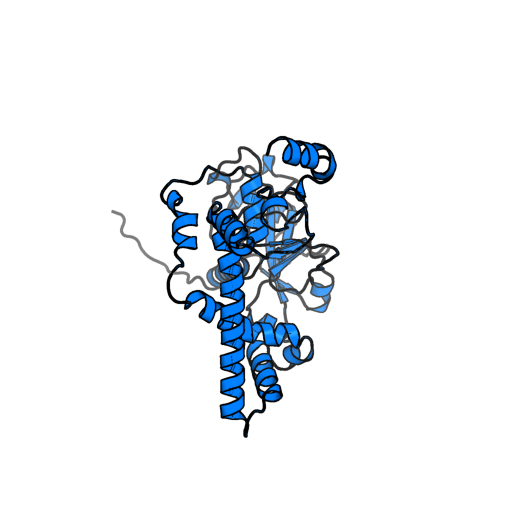9 315 LEU A O 1
ATOM 2437 N N . LEU A 1 316 ? -1.703 -4.019 -7.499 1.00 92.69 316 LEU A N 1
ATOM 2438 C CA . LEU A 1 316 ? -2.692 -4.793 -8.248 1.00 92.69 316 LEU A CA 1
ATOM 2439 C C . LEU A 1 316 ? -3.044 -4.114 -9.572 1.00 92.69 316 LEU A C 1
ATOM 2441 O O . LEU A 1 316 ? -3.171 -4.792 -10.591 1.00 92.69 316 LEU A O 1
ATOM 2445 N N . GLU A 1 317 ? -3.139 -2.785 -9.579 1.00 92.56 317 GLU A N 1
ATOM 2446 C CA . GLU A 1 317 ? -3.306 -2.007 -10.807 1.00 92.56 317 GLU A CA 1
ATOM 2447 C C . GLU A 1 317 ? -2.131 -2.226 -11.774 1.00 92.56 317 GLU A C 1
ATOM 2449 O O . GLU A 1 317 ? -2.342 -2.544 -12.947 1.00 92.56 317 GLU A O 1
ATOM 2454 N N . LEU A 1 318 ? -0.892 -2.149 -11.274 1.00 93.44 318 LEU A N 1
ATOM 2455 C CA . LEU A 1 318 ? 0.313 -2.428 -12.058 1.00 93.44 318 LEU A CA 1
ATOM 2456 C C . LEU A 1 318 ? 0.345 -3.877 -12.579 1.00 93.44 318 LEU A C 1
ATOM 2458 O O . LEU A 1 318 ? 0.590 -4.103 -13.764 1.00 93.44 318 LEU A O 1
ATOM 2462 N N . VAL A 1 319 ? 0.080 -4.865 -11.719 1.00 93.00 319 VAL A N 1
ATOM 2463 C CA . VAL A 1 319 ? 0.033 -6.292 -12.089 1.00 93.00 319 VAL A CA 1
ATOM 2464 C C . VAL A 1 319 ? -1.014 -6.522 -13.176 1.00 93.00 319 VAL A C 1
ATOM 2466 O O . VAL A 1 319 ? -0.739 -7.201 -14.166 1.00 93.00 319 VAL A O 1
ATOM 2469 N N . SER A 1 320 ? -2.187 -5.903 -13.037 1.00 90.31 320 SER A N 1
ATOM 2470 C CA . SER A 1 320 ? -3.243 -5.936 -14.043 1.00 90.31 320 SER A CA 1
ATOM 2471 C C . SER A 1 320 ? -2.779 -5.317 -15.362 1.00 90.31 320 SER A C 1
ATOM 2473 O O 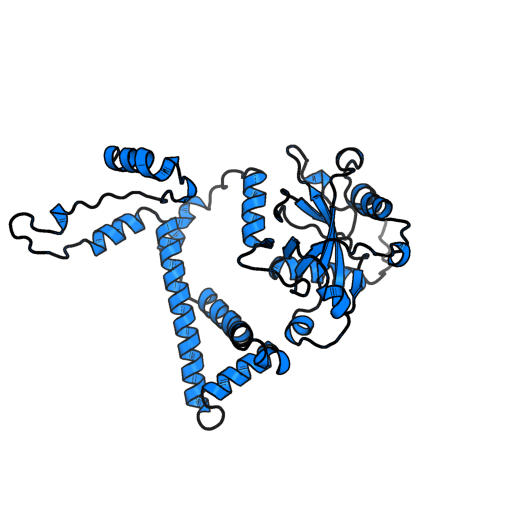. SER A 1 320 ? -2.961 -5.931 -16.412 1.00 90.31 320 SER A O 1
ATOM 2475 N N . ALA A 1 321 ? -2.124 -4.152 -15.342 1.00 89.44 321 ALA A N 1
ATOM 2476 C CA . ALA A 1 321 ? -1.607 -3.508 -16.549 1.00 89.44 321 ALA A CA 1
ATOM 2477 C C . ALA A 1 321 ? -0.585 -4.392 -17.292 1.00 89.44 321 ALA A C 1
ATOM 2479 O O . ALA A 1 321 ? -0.647 -4.520 -18.520 1.00 89.44 321 ALA A O 1
ATOM 2480 N N . VAL A 1 322 ? 0.308 -5.058 -16.550 1.00 90.50 322 VAL A N 1
ATOM 2481 C CA . VAL A 1 322 ? 1.305 -5.990 -17.101 1.00 90.50 322 VAL A CA 1
ATOM 2482 C C . VAL A 1 322 ? 0.657 -7.257 -17.671 1.00 90.50 322 VAL A C 1
ATOM 2484 O O . VAL A 1 322 ? 0.956 -7.659 -18.802 1.00 90.50 322 VAL A O 1
ATOM 2487 N N . GLY A 1 323 ? -0.277 -7.864 -16.935 1.00 87.56 323 GLY A N 1
ATOM 2488 C CA . GLY A 1 323 ? -1.005 -9.057 -17.374 1.00 87.56 323 GLY A CA 1
ATOM 2489 C C . GLY A 1 323 ? -1.873 -8.801 -18.609 1.00 87.56 323 GLY A C 1
ATOM 2490 O O . GLY A 1 323 ? -1.851 -9.580 -19.566 1.00 87.56 323 GLY A O 1
ATOM 2491 N N . HIS A 1 324 ? -2.575 -7.664 -18.647 1.00 85.31 324 HIS A N 1
ATOM 2492 C CA . HIS A 1 324 ? -3.358 -7.252 -19.812 1.00 85.31 324 HIS A CA 1
ATOM 2493 C C . HIS A 1 324 ? -2.477 -7.007 -21.029 1.00 85.31 324 HIS A C 1
ATOM 2495 O O . HIS A 1 324 ? -2.874 -7.369 -22.128 1.00 85.31 324 HIS A O 1
ATOM 2501 N N . HIS A 1 325 ? -1.295 -6.400 -20.873 1.00 84.62 325 HIS A N 1
ATOM 2502 C CA . HIS A 1 325 ? -0.371 -6.215 -21.993 1.00 84.62 325 HIS A CA 1
ATOM 2503 C C . HIS A 1 325 ? 0.092 -7.549 -22.588 1.00 84.62 325 HIS A C 1
ATOM 2505 O O . HIS A 1 325 ? 0.090 -7.708 -23.806 1.00 84.62 325 HIS A O 1
ATOM 2511 N N . SER A 1 326 ? 0.411 -8.518 -21.731 1.00 78.81 326 SER A N 1
ATOM 2512 C CA . SER A 1 326 ? 0.901 -9.839 -22.143 1.00 78.81 326 SER A CA 1
ATOM 2513 C C . SER A 1 326 ? -0.157 -10.692 -22.858 1.00 78.81 326 SER A C 1
ATOM 2515 O O . SER A 1 326 ? 0.187 -11.616 -23.588 1.00 78.81 326 SER A O 1
ATOM 2517 N N . SER A 1 327 ? -1.444 -10.388 -22.668 1.00 79.19 327 SER A N 1
ATOM 2518 C CA . SER A 1 327 ? -2.580 -11.169 -23.181 1.00 79.19 327 SER A CA 1
ATOM 2519 C C . SER A 1 327 ? -3.354 -10.489 -24.318 1.00 79.19 327 SER A C 1
ATOM 2521 O O . SER A 1 327 ? -4.390 -11.004 -24.740 1.00 79.19 327 SER A O 1
ATOM 2523 N N . ARG A 1 328 ? -2.888 -9.339 -24.835 1.00 74.38 328 ARG A N 1
ATOM 2524 C CA . ARG A 1 328 ? -3.631 -8.565 -25.848 1.00 74.38 328 ARG A CA 1
ATOM 2525 C C . ARG A 1 328 ? -3.826 -9.375 -27.134 1.00 74.38 328 ARG A C 1
ATOM 2527 O O . ARG A 1 328 ? -2.839 -9.678 -27.805 1.00 74.38 328 ARG A O 1
ATOM 2534 N N . PRO A 1 329 ? -5.074 -9.660 -27.545 1.00 70.62 329 PRO A N 1
ATOM 2535 C CA . PRO A 1 329 ? -5.315 -10.314 -28.819 1.00 70.62 329 PRO A CA 1
ATOM 2536 C C . PRO A 1 329 ? -5.020 -9.342 -29.968 1.00 70.62 329 PRO A C 1
ATOM 2538 O O . PRO A 1 329 ? -5.473 -8.195 -29.967 1.00 70.62 329 PRO A O 1
ATOM 2541 N N . GLY A 1 330 ? -4.290 -9.811 -30.980 1.00 75.12 330 GLY A N 1
ATOM 2542 C CA . GLY A 1 330 ? -4.106 -9.092 -32.240 1.00 75.12 330 GLY A CA 1
ATOM 2543 C C . GLY A 1 330 ? -5.387 -9.126 -33.070 1.00 75.12 330 GLY A C 1
ATOM 2544 O O . GLY A 1 330 ? -5.507 -9.933 -33.987 1.00 75.12 330 GLY A O 1
ATOM 2545 N N . ILE A 1 331 ? -6.372 -8.293 -32.728 1.00 73.62 331 ILE A N 1
ATOM 2546 C CA . ILE A 1 331 ? -7.639 -8.240 -33.466 1.00 73.62 331 ILE A CA 1
ATOM 2547 C C . ILE A 1 331 ? -7.496 -7.269 -34.637 1.00 73.62 331 ILE A C 1
ATOM 2549 O O . ILE A 1 331 ? -7.433 -6.054 -34.452 1.00 73.62 331 ILE A O 1
ATOM 2553 N N . VAL A 1 332 ? -7.513 -7.807 -35.854 1.00 75.19 332 VAL A N 1
ATOM 2554 C CA . VAL A 1 332 ? -7.650 -7.007 -37.073 1.00 75.19 332 VAL A CA 1
ATOM 2555 C C . VAL A 1 332 ? -9.109 -6.573 -37.197 1.00 75.19 332 VAL A C 1
ATOM 2557 O O . VAL A 1 332 ? -10.005 -7.407 -37.327 1.00 75.19 332 VAL A O 1
ATOM 2560 N N . ARG A 1 333 ? -9.363 -5.263 -37.137 1.00 71.00 333 ARG A N 1
ATOM 2561 C CA . ARG A 1 333 ? -10.679 -4.675 -37.418 1.00 71.00 333 ARG A CA 1
ATOM 2562 C C . ARG A 1 333 ? -10.559 -3.723 -38.596 1.00 71.00 333 ARG A C 1
ATOM 2564 O O . ARG A 1 333 ? -9.770 -2.785 -38.551 1.00 71.00 333 ARG A O 1
ATOM 2571 N N . PHE A 1 334 ? -11.371 -3.944 -39.620 1.00 78.69 334 PHE A N 1
ATOM 2572 C CA . PHE A 1 334 ? -11.546 -2.985 -40.703 1.00 78.69 334 PHE A CA 1
ATOM 2573 C C . PHE A 1 334 ? -12.540 -1.917 -40.243 1.00 78.69 334 PHE A C 1
ATOM 2575 O O . PHE A 1 334 ? -13.637 -2.245 -39.792 1.00 78.69 334 PHE A O 1
ATOM 2582 N N . GLN A 1 335 ? -12.145 -0.649 -40.309 1.00 73.62 335 GLN A N 1
ATOM 2583 C CA . GLN A 1 335 ? -13.043 0.477 -40.064 1.00 73.62 335 GLN A CA 1
ATOM 2584 C C . GLN A 1 335 ? -13.534 1.007 -41.411 1.00 73.62 335 GLN A C 1
ATOM 2586 O O . GLN A 1 335 ? -12.741 1.159 -42.339 1.00 73.62 335 GLN A O 1
ATOM 2591 N N . ALA A 1 336 ? -14.838 1.264 -41.528 1.00 55.53 336 ALA A N 1
ATOM 2592 C CA . ALA A 1 336 ? -15.375 1.964 -42.685 1.00 55.53 336 ALA A CA 1
ATOM 2593 C C . ALA A 1 336 ? -14.865 3.410 -42.652 1.00 55.53 336 ALA A C 1
ATOM 2595 O O . ALA A 1 336 ? -15.041 4.107 -41.654 1.00 55.53 336 ALA A O 1
ATOM 2596 N N . THR A 1 337 ? -14.213 3.848 -43.724 1.00 66.62 337 THR A N 1
ATOM 2597 C CA . THR A 1 337 ? -13.878 5.258 -43.931 1.00 66.62 337 THR A CA 1
ATOM 2598 C C . THR A 1 337 ? -15.163 6.006 -44.269 1.00 66.62 337 THR A C 1
ATOM 2600 O O . THR A 1 337 ? -15.735 5.767 -45.335 1.00 66.62 337 THR A O 1
ATOM 2603 N N . GLY A 1 338 ? -15.628 6.846 -43.345 1.00 49.75 338 GLY A N 1
ATOM 2604 C CA . GLY A 1 338 ? -16.734 7.786 -43.530 1.00 49.75 338 GLY A CA 1
ATOM 2605 C C . GLY A 1 338 ? -16.237 9.218 -43.538 1.00 49.75 338 GLY A C 1
ATOM 2606 O O . GLY A 1 338 ? -15.254 9.483 -42.806 1.00 49.75 338 GLY A O 1
#

Secondary structure (DSSP, 8-state):
-HHHHHHHIIIIITT-GGG--S------GGGTB-TTT--B--TTHHHHHHHHHHTSHHHHHHHHHHHHHHHHHHHHHHHHHHHHHHTTTTS-HHHHHHHHHHHHH-HHHHHH-HHHHHHHHHHHHHHHHHHTSSS--HHHHHHTGGGGSPPPPPPHHHHHHHHHHHHEEE-BTTBPPPTTSTTEEEEPPTT--GGGGT-SSHHHHHHIIIIIIS---HHHHTTTPEEEEEE---HHHHHHT-SS-EEEEEEEEEEP-TT--GGGG--SSS-EEPPSEESSSSEEEEEEEEEEEEEE-HHHHHTS-EEEEE-HHHHHHHHHHHHHHHT------PPP--

Solvent-accessible surface area (backbone atoms only — not comparable to full-atom values): 19127 Å² total; per-residue (Å²): 114,67,66,64,50,52,48,45,44,78,73,49,32,74,88,37,61,88,73,59,68,97,72,91,81,92,77,66,62,77,76,37,32,44,85,91,75,72,48,73,43,74,63,60,53,70,56,52,52,50,51,60,39,60,74,36,30,57,60,36,28,53,55,48,48,52,53,48,53,51,50,18,48,50,48,46,52,49,54,52,52,50,50,21,63,78,31,42,95,82,32,39,57,74,53,43,51,49,48,44,8,26,73,55,19,31,68,68,38,25,71,76,41,49,67,64,17,36,44,62,45,46,50,60,51,33,50,48,40,57,73,66,53,79,70,85,52,73,45,49,56,61,44,46,66,64,65,82,50,85,75,81,84,71,52,72,69,54,48,18,51,52,42,17,69,74,39,42,45,58,50,41,97,90,52,74,60,54,40,75,35,80,23,11,30,20,51,55,66,94,82,68,65,36,60,85,74,77,35,89,41,70,65,56,50,48,44,47,53,38,44,70,33,22,66,34,68,46,86,81,46,65,92,61,56,46,63,31,32,31,29,54,70,57,70,65,57,63,40,46,66,64,90,56,79,44,38,30,34,44,28,41,38,39,63,68,56,93,89,66,56,83,74,44,68,48,55,78,57,87,51,46,73,52,71,46,25,50,60,83,86,54,45,22,28,42,39,29,51,56,83,50,59,49,72,37,51,57,74,66,40,60,70,43,51,48,46,24,28,39,32,66,75,64,36,50,52,51,43,49,50,32,53,52,61,77,64,62,76,89,75,89,73,90,75,84,91,125

Radius of gyration: 26.72 Å; Cα contacts (8 Å, |Δi|>4): 425; chains: 1; bounding box: 51×65×94 Å